Protein AF-A0A967VXZ5-F1 (afdb_monomer_lite)

pLDDT: mean 79.65, std 20.48, range [31.33, 98.38]

Radius of gyration: 21.25 Å; chains: 1; bounding box: 72×51×67 Å

Secondary structure (DSSP, 8-state):
---------------TT------SS-------SHHHHHHHHHGGGGGS-TT---HHHHHHSPPPSS-HHHHHHHHHHHHHH-GGGTTHHHHHHHHHHHHHGGGHHHHHHHHHHHGGGS-HHHHHHHHHHHHHHHTTS-SS-SSSSHHHHHHHHHHHHTTTHHHHTT-GGGHHHHHHHHHHTT-TT-----HHHHHHHH--TTPPPPHHHHHHHHHHHHHHHHHHHHHHSS---HHHHHHHHHHHHHHHHHT--GGG---SHHHHHHS-BGGGTTB-HHHHHHHHS-HHHHHH-HHHHHTT-

Sequence (301 aa):
MRDSLADRRHPITADDDEWKIVNQDSPARVRYAAPKLNKALATRQKFFPKDVATAKMKRLWPKFVHSEEEYMAMIKEVAQLNPRAKTWYKNHQETVKDTFGIDADIFNMILGATSPQVGPVTNAQWAVETYLYMLGKRDKPGFMYPNVMKRQIDRWTRGEYKSVFGKSDQFKAQEFTRALLGDKNATVMDRWMNRIFYGQPGAQLSVFEHAAGRHMLIRLAKRMTKETGQKWHPNEVQANLWVYIRSKIEGLDIAKSEYDYQTAFNTPIKAFGNMKPLEYLKSQVDENIIKQGPVAQFIGL

Foldseek 3Di:
DDDDPDDPDPQPDPDPPPPPDPDDDDPPDPPQCLVVVLVLLVVPPPPDDPDDPDPVVVVVAAAFPDDLVVLLVLLVVLCVLPVCLLCQLVVLLVVLCVQQASCSLVLLLQLLVQPQDDALLLSLVQSLQQVCVLVSNDPFGRHPDRVVVVVVVVCLLVVVVSCSLPDPVSLQSNLSSSSNSPNLLRAHCHQLVCCRTPVDRPDDDDPSNVVSSSVSLQVSQVVCCVVVVDHGGSHSSRSSSSLSSCCVVVVHDSNPSPRGNVVSQVFQDVVLVRDRSSRSSCVRDPSVVSSVNVSCVSSVD

Structure (mmCIF, N/CA/C/O backbone):
data_AF-A0A967VXZ5-F1
#
_entry.id   AF-A0A967VXZ5-F1
#
loop_
_atom_site.group_PDB
_atom_site.id
_atom_site.type_symbol
_atom_site.label_atom_id
_atom_site.label_alt_id
_atom_site.label_comp_id
_atom_site.label_asym_id
_atom_site.label_entity_id
_atom_site.label_seq_id
_atom_site.pdbx_PDB_ins_code
_atom_site.Cartn_x
_atom_site.Cartn_y
_atom_site.Cartn_z
_atom_site.occupancy
_atom_site.B_iso_or_equiv
_atom_site.auth_seq_id
_atom_site.auth_comp_id
_atom_site.auth_asym_id
_atom_site.auth_atom_id
_atom_site.pdbx_PDB_model_num
ATOM 1 N N . MET A 1 1 ? 51.872 -6.522 -9.816 1.00 38.78 1 MET A N 1
ATOM 2 C CA . MET A 1 1 ? 50.852 -7.587 -9.731 1.00 38.78 1 MET A CA 1
ATOM 3 C C . MET A 1 1 ? 49.680 -7.062 -8.921 1.00 38.78 1 MET A C 1
ATOM 5 O O . MET A 1 1 ? 49.781 -6.947 -7.708 1.00 38.78 1 MET A O 1
ATOM 9 N N . ARG A 1 2 ? 48.637 -6.605 -9.613 1.00 33.16 2 ARG A N 1
ATOM 10 C CA . ARG A 1 2 ? 47.350 -6.182 -9.054 1.00 33.16 2 ARG A CA 1
ATOM 11 C C . ARG A 1 2 ? 46.307 -6.923 -9.875 1.00 33.16 2 ARG A C 1
ATOM 13 O O . ARG A 1 2 ? 46.195 -6.649 -11.066 1.00 33.16 2 ARG A O 1
ATOM 20 N N . ASP A 1 3 ? 45.622 -7.872 -9.254 1.00 32.19 3 ASP A N 1
ATOM 21 C CA . ASP A 1 3 ? 44.558 -8.632 -9.897 1.00 32.19 3 ASP A CA 1
ATOM 22 C C . ASP A 1 3 ? 43.320 -7.751 -10.049 1.00 32.19 3 ASP A C 1
ATOM 24 O O . ASP A 1 3 ? 42.746 -7.257 -9.075 1.00 32.19 3 ASP A O 1
ATOM 28 N N . SER A 1 4 ? 42.934 -7.526 -11.303 1.00 34.66 4 SER A N 1
ATOM 29 C CA . SER A 1 4 ? 41.684 -6.878 -11.667 1.00 34.66 4 SER A CA 1
ATOM 30 C C . SER A 1 4 ? 40.531 -7.847 -11.421 1.00 34.66 4 SER A C 1
ATOM 32 O O . SER A 1 4 ? 40.428 -8.880 -12.085 1.00 34.66 4 SER A O 1
ATOM 34 N N . LEU A 1 5 ? 39.634 -7.494 -10.502 1.00 36.03 5 LEU A N 1
ATOM 35 C CA . LEU A 1 5 ? 38.308 -8.097 -10.419 1.00 36.03 5 LEU A CA 1
ATOM 36 C C . LEU A 1 5 ? 37.544 -7.738 -11.695 1.00 36.03 5 LEU A C 1
ATOM 38 O O . LEU A 1 5 ? 36.993 -6.647 -11.826 1.00 36.03 5 LEU A O 1
ATOM 42 N N . ALA A 1 6 ? 37.585 -8.668 -12.645 1.00 34.84 6 ALA A N 1
ATOM 43 C CA . ALA A 1 6 ? 36.825 -8.620 -13.873 1.00 34.84 6 ALA A CA 1
ATOM 44 C C . ALA A 1 6 ? 35.328 -8.542 -13.553 1.00 34.84 6 ALA A C 1
ATOM 46 O O . ALA A 1 6 ? 34.743 -9.369 -12.850 1.00 34.84 6 ALA A O 1
ATOM 47 N N . ASP A 1 7 ? 34.754 -7.486 -14.095 1.00 40.34 7 ASP A N 1
ATOM 48 C CA . ASP A 1 7 ? 33.371 -7.074 -14.073 1.00 40.34 7 ASP A CA 1
ATOM 49 C C . ASP A 1 7 ? 32.503 -8.106 -14.812 1.00 40.34 7 ASP A C 1
ATOM 51 O O . ASP A 1 7 ? 32.405 -8.095 -16.038 1.00 40.34 7 ASP A O 1
ATOM 55 N N . ARG A 1 8 ? 31.883 -9.042 -14.082 1.00 36.94 8 ARG A N 1
ATOM 56 C CA . ARG A 1 8 ? 30.857 -9.938 -14.643 1.00 36.94 8 ARG A CA 1
ATOM 57 C C . ARG A 1 8 ? 29.533 -9.184 -14.781 1.00 36.94 8 ARG A C 1
ATOM 59 O O . ARG A 1 8 ? 28.568 -9.463 -14.074 1.00 36.94 8 ARG A O 1
ATOM 66 N N . ARG A 1 9 ? 29.488 -8.216 -15.694 1.00 38.62 9 ARG A N 1
ATOM 67 C CA . ARG A 1 9 ? 28.232 -7.774 -16.306 1.00 38.62 9 ARG A CA 1
ATOM 68 C C . ARG A 1 9 ? 27.899 -8.794 -17.389 1.00 38.62 9 ARG A C 1
ATOM 70 O O . ARG A 1 9 ? 28.635 -8.895 -18.361 1.00 38.62 9 ARG A O 1
ATOM 77 N N . HIS A 1 10 ? 26.807 -9.533 -17.233 1.00 33.25 10 HIS A N 1
ATOM 78 C CA . HIS A 1 10 ? 26.087 -10.030 -18.401 1.00 33.25 10 HIS A CA 1
ATOM 79 C C . HIS A 1 10 ? 25.206 -8.870 -18.872 1.00 33.25 10 HIS A C 1
ATOM 81 O O . HIS A 1 10 ? 24.212 -8.577 -18.204 1.00 33.25 10 HIS A O 1
ATOM 87 N N . PRO A 1 11 ? 25.575 -8.133 -19.934 1.00 33.25 11 PRO A N 1
ATOM 88 C CA . PRO A 1 11 ? 24.594 -7.305 -20.607 1.00 33.25 11 PRO A CA 1
ATOM 89 C C . PRO A 1 11 ? 23.514 -8.244 -21.153 1.00 33.25 11 PRO A C 1
ATOM 91 O O . PRO A 1 11 ? 23.813 -9.172 -21.897 1.00 33.25 11 PRO A O 1
ATOM 94 N N . ILE A 1 12 ? 22.265 -8.024 -20.749 1.00 37.66 12 ILE A N 1
ATOM 95 C CA . ILE A 1 12 ? 21.114 -8.531 -21.495 1.00 37.66 12 ILE A CA 1
ATOM 96 C C . ILE A 1 12 ? 21.041 -7.615 -22.716 1.00 37.66 12 ILE A C 1
ATOM 98 O O . ILE A 1 12 ? 20.493 -6.516 -22.638 1.00 37.66 12 ILE A O 1
ATOM 102 N N . THR A 1 13 ? 21.725 -7.986 -23.796 1.00 33.28 13 THR A N 1
ATOM 103 C CA . THR A 1 13 ? 21.599 -7.283 -25.071 1.00 33.28 13 THR A CA 1
ATOM 104 C C . THR A 1 13 ? 20.236 -7.617 -25.657 1.00 33.28 13 THR A C 1
ATOM 106 O O . THR A 1 13 ? 19.824 -8.774 -25.698 1.00 33.28 13 THR A O 1
ATOM 109 N N . ALA A 1 14 ? 19.505 -6.577 -26.043 1.00 35.59 14 ALA A N 1
ATOM 110 C CA . ALA A 1 14 ? 18.278 -6.703 -26.803 1.00 35.59 14 ALA A CA 1
ATOM 111 C C . ALA A 1 14 ? 18.650 -7.024 -28.255 1.00 35.59 14 ALA A C 1
ATOM 113 O O . ALA A 1 14 ? 18.766 -6.112 -29.063 1.00 35.59 14 ALA A O 1
ATOM 114 N N . ASP A 1 15 ? 18.883 -8.301 -28.546 1.00 31.33 15 ASP A N 1
ATOM 115 C CA . ASP A 1 15 ? 18.776 -8.829 -29.903 1.00 31.33 15 ASP A CA 1
ATOM 116 C C . ASP A 1 15 ? 17.535 -9.728 -29.942 1.00 31.33 15 ASP A C 1
ATOM 118 O O . ASP A 1 15 ? 17.411 -10.692 -29.184 1.00 31.33 15 ASP A O 1
ATOM 122 N N . ASP A 1 16 ? 16.580 -9.351 -30.791 1.00 38.84 16 ASP A N 1
ATOM 123 C CA . ASP A 1 16 ? 15.204 -9.862 -30.848 1.00 38.84 16 ASP A CA 1
ATOM 124 C C . ASP A 1 16 ? 15.064 -11.301 -31.411 1.00 38.84 16 ASP A C 1
ATOM 126 O O . ASP A 1 16 ? 13.960 -11.709 -31.757 1.00 38.84 16 ASP A O 1
ATOM 130 N N . ASP A 1 17 ? 16.124 -12.121 -31.439 1.00 36.28 17 ASP A N 1
ATOM 131 C CA . ASP A 1 17 ? 16.108 -13.439 -32.112 1.00 36.28 17 ASP A CA 1
ATOM 132 C C . ASP A 1 17 ? 16.554 -14.659 -31.266 1.00 36.28 17 ASP A C 1
ATOM 134 O O . ASP A 1 17 ? 16.569 -15.787 -31.769 1.00 36.28 17 ASP A O 1
ATOM 138 N N . GLU A 1 18 ? 16.832 -14.512 -29.961 1.00 31.78 18 GLU A N 1
ATOM 139 C CA . GLU A 1 18 ? 17.250 -15.637 -29.088 1.00 31.78 18 GLU A CA 1
ATOM 140 C C . GLU A 1 18 ? 16.223 -16.099 -28.032 1.00 31.78 18 GLU A C 1
ATOM 142 O O . GLU A 1 18 ? 16.562 -16.800 -27.081 1.00 31.78 18 GLU A O 1
ATOM 147 N N . TRP A 1 19 ? 14.923 -15.861 -28.239 1.00 37.00 19 TRP A N 1
ATOM 148 C CA . TRP A 1 19 ? 13.864 -16.584 -27.501 1.00 37.00 19 TRP A CA 1
ATOM 149 C C . TRP A 1 19 ? 13.515 -17.945 -28.130 1.00 37.00 19 TRP A C 1
ATOM 151 O O . TRP A 1 19 ? 12.363 -18.389 -28.108 1.00 37.00 19 TRP A O 1
ATOM 161 N N . LYS A 1 20 ? 14.512 -18.665 -28.663 1.00 33.72 20 LYS A N 1
ATOM 162 C CA . LYS A 1 20 ? 14.348 -20.084 -29.004 1.00 33.72 20 LYS A CA 1
ATOM 163 C C . LYS A 1 20 ? 14.258 -20.901 -27.719 1.00 33.72 20 LYS A C 1
ATOM 165 O O . LYS A 1 20 ? 15.256 -21.373 -27.193 1.00 33.72 20 LYS A O 1
ATOM 170 N N . ILE A 1 21 ? 13.024 -21.020 -27.233 1.00 40.22 21 ILE A N 1
ATOM 171 C CA . ILE A 1 21 ? 12.431 -22.158 -26.521 1.00 40.22 21 ILE A CA 1
ATOM 172 C C . ILE A 1 21 ? 13.487 -23.131 -25.970 1.00 40.22 21 ILE A C 1
ATOM 174 O O . ILE A 1 21 ? 13.737 -24.193 -26.536 1.00 40.22 21 ILE A O 1
ATOM 178 N N . VAL A 1 22 ? 14.056 -22.806 -24.808 1.00 34.47 22 VAL A N 1
ATOM 179 C CA . VAL A 1 22 ? 14.579 -23.835 -23.902 1.00 34.47 22 VAL A CA 1
ATOM 180 C C . VAL A 1 22 ? 13.373 -24.360 -23.135 1.00 34.47 22 VAL A C 1
ATOM 182 O O . VAL A 1 22 ? 13.074 -23.940 -22.022 1.00 34.47 22 VAL A O 1
ATOM 185 N N . ASN A 1 23 ? 12.590 -25.200 -23.809 1.00 40.38 23 ASN A N 1
ATOM 186 C CA . ASN A 1 23 ? 11.464 -25.894 -23.205 1.00 40.38 23 ASN A CA 1
ATOM 187 C C . ASN A 1 23 ? 11.223 -27.218 -23.934 1.00 40.38 23 ASN A C 1
ATOM 189 O O . ASN A 1 23 ? 10.269 -27.366 -24.693 1.00 40.38 23 ASN A O 1
ATOM 193 N N . GLN A 1 24 ? 12.105 -28.185 -23.699 1.00 35.38 24 GLN A N 1
ATOM 194 C CA . GLN A 1 24 ? 11.753 -29.599 -23.750 1.00 35.38 24 GLN A CA 1
ATOM 195 C C . GLN A 1 24 ? 12.381 -30.250 -22.514 1.00 35.38 24 GLN A C 1
ATOM 197 O O . GLN A 1 24 ? 13.554 -30.041 -22.227 1.00 35.38 24 GLN A O 1
ATOM 202 N N . ASP A 1 25 ? 11.547 -30.963 -21.760 1.00 35.66 25 ASP A N 1
ATOM 203 C CA . ASP A 1 25 ? 11.882 -31.787 -20.594 1.00 35.66 25 ASP A CA 1
ATOM 204 C C . ASP A 1 25 ? 11.989 -31.101 -19.224 1.00 35.66 25 ASP A C 1
ATOM 206 O O . ASP A 1 25 ? 13.000 -31.177 -18.530 1.00 35.66 25 ASP A O 1
ATOM 210 N N . SER A 1 26 ? 10.865 -30.548 -18.747 1.00 31.58 26 SER A N 1
ATOM 211 C CA . SER A 1 26 ? 10.308 -30.943 -17.435 1.00 31.58 26 SER A CA 1
ATOM 212 C C . SER A 1 26 ? 8.982 -30.233 -17.127 1.00 31.58 26 SER A C 1
ATOM 214 O O . SER A 1 26 ? 8.989 -29.062 -16.749 1.00 31.58 26 SER A O 1
ATOM 216 N N . PRO A 1 27 ? 7.826 -30.927 -17.131 1.00 34.91 27 PRO A N 1
ATOM 217 C CA . PRO A 1 27 ? 6.601 -30.423 -16.516 1.00 34.91 27 PRO A CA 1
ATOM 218 C C . PRO A 1 27 ? 6.679 -30.593 -14.987 1.00 34.91 27 PRO A C 1
ATOM 220 O O . PRO A 1 27 ? 5.843 -31.236 -14.349 1.00 34.91 27 PRO A O 1
ATOM 223 N N . ALA A 1 28 ? 7.712 -30.028 -14.362 1.00 35.62 28 ALA A N 1
ATOM 224 C CA . ALA A 1 28 ? 7.832 -29.979 -12.914 1.00 35.62 28 ALA A CA 1
ATOM 225 C C . ALA A 1 28 ? 7.081 -28.744 -12.408 1.00 35.62 28 ALA A C 1
ATOM 227 O O . ALA A 1 28 ? 7.637 -27.660 -12.290 1.00 35.62 28 ALA A O 1
ATOM 228 N N . ARG A 1 29 ? 5.780 -28.936 -12.150 1.00 36.69 29 ARG A N 1
ATOM 229 C CA . ARG A 1 29 ? 4.873 -28.094 -11.345 1.00 36.69 29 ARG A CA 1
ATOM 230 C C . ARG A 1 29 ? 5.526 -26.812 -10.798 1.00 36.69 29 ARG A C 1
ATOM 232 O O . ARG A 1 29 ? 6.138 -26.852 -9.728 1.00 36.69 29 ARG A O 1
ATOM 239 N N . VAL A 1 30 ? 5.276 -25.678 -11.455 1.00 35.72 30 VAL A N 1
ATOM 240 C CA . VAL A 1 30 ? 5.440 -24.337 -10.872 1.00 35.72 30 VAL A CA 1
ATOM 241 C C . VAL A 1 30 ? 4.466 -24.232 -9.694 1.00 35.72 30 VAL A C 1
ATOM 243 O O . VAL A 1 30 ? 3.323 -23.795 -9.810 1.00 35.72 30 VAL A O 1
ATOM 246 N N . ARG A 1 31 ? 4.869 -24.752 -8.532 1.00 37.19 31 ARG A N 1
ATOM 247 C CA . ARG A 1 31 ? 4.183 -24.478 -7.273 1.00 37.19 31 ARG A CA 1
ATOM 248 C C . ARG A 1 31 ? 4.540 -23.039 -6.939 1.00 37.19 31 ARG A C 1
ATOM 250 O O . ARG A 1 31 ? 5.681 -22.804 -6.563 1.00 37.19 31 ARG A O 1
ATOM 257 N N . TYR A 1 32 ? 3.569 -22.133 -7.093 1.00 38.38 32 TYR A N 1
ATOM 258 C CA . TYR A 1 32 ? 3.620 -20.730 -6.666 1.00 38.38 32 TYR A CA 1
ATOM 259 C C . TYR A 1 32 ? 4.613 -20.524 -5.515 1.00 38.38 32 TYR A C 1
ATOM 261 O O . TYR A 1 32 ? 4.499 -21.196 -4.490 1.00 38.38 32 TYR A O 1
ATOM 269 N N . ALA A 1 33 ? 5.552 -19.591 -5.657 1.00 45.53 33 ALA A N 1
ATOM 270 C CA . ALA A 1 33 ? 6.510 -19.219 -4.614 1.00 45.53 33 ALA A CA 1
ATOM 271 C C . ALA A 1 33 ? 5.845 -18.610 -3.362 1.00 45.53 33 ALA A C 1
ATOM 273 O O . ALA A 1 33 ? 6.424 -18.611 -2.268 1.00 45.53 33 ALA A O 1
ATOM 274 N N . ALA A 1 34 ? 4.601 -18.139 -3.507 1.00 46.00 34 ALA A N 1
ATOM 275 C CA . ALA A 1 34 ? 3.824 -17.445 -2.484 1.00 46.00 34 ALA A CA 1
ATOM 276 C C . ALA A 1 34 ? 3.783 -18.152 -1.113 1.00 46.00 34 ALA A C 1
ATOM 278 O O . ALA A 1 34 ? 4.003 -17.488 -0.099 1.00 46.00 34 ALA A O 1
ATOM 279 N N . PRO A 1 35 ? 3.592 -19.485 -0.989 1.00 50.56 35 PRO A N 1
ATOM 280 C CA . PRO A 1 35 ? 3.595 -20.159 0.304 1.00 50.56 35 PRO A CA 1
ATOM 281 C C . PRO A 1 35 ? 4.971 -20.136 0.977 1.00 50.56 35 PRO A C 1
ATOM 283 O O . PRO A 1 35 ? 5.028 -20.091 2.203 1.00 50.56 35 PRO A O 1
ATOM 286 N N . LYS A 1 36 ? 6.084 -20.150 0.223 1.00 54.75 36 LYS A N 1
ATOM 287 C CA . LYS A 1 36 ? 7.439 -20.082 0.801 1.00 54.75 36 LYS A CA 1
ATOM 288 C C . LYS A 1 36 ? 7.743 -18.675 1.318 1.00 54.75 36 LYS A C 1
ATOM 290 O O . LYS A 1 36 ? 8.255 -18.549 2.433 1.00 54.75 36 LYS A O 1
ATOM 295 N N . LEU A 1 37 ? 7.376 -17.641 0.557 1.00 53.44 37 LEU A N 1
ATOM 296 C CA . LEU A 1 37 ? 7.553 -16.241 0.952 1.00 53.44 37 LEU A CA 1
ATOM 297 C C . LEU A 1 37 ? 6.641 -15.877 2.137 1.00 53.44 37 LEU A C 1
ATOM 299 O O . LEU A 1 37 ? 7.129 -15.409 3.168 1.00 53.44 37 LEU A O 1
ATOM 303 N N . ASN A 1 38 ? 5.350 -16.218 2.062 1.00 53.00 38 ASN A N 1
ATOM 304 C CA . ASN A 1 38 ? 4.398 -16.008 3.155 1.00 53.00 38 ASN A CA 1
ATOM 305 C C . ASN A 1 38 ? 4.780 -16.792 4.416 1.00 53.00 38 ASN A C 1
ATOM 307 O O . ASN A 1 38 ? 4.694 -16.248 5.514 1.00 53.00 38 ASN A O 1
ATOM 311 N N . LYS A 1 39 ? 5.280 -18.032 4.299 1.00 57.06 39 LYS A N 1
ATOM 312 C CA . LYS A 1 39 ? 5.759 -18.808 5.458 1.00 57.06 39 LYS A CA 1
ATOM 313 C C . LYS A 1 39 ? 6.996 -18.177 6.102 1.00 57.06 39 LYS A C 1
ATOM 315 O O . LYS A 1 39 ? 7.063 -18.129 7.328 1.00 57.06 39 LYS A O 1
ATOM 320 N N . ALA A 1 40 ? 7.940 -17.664 5.307 1.00 53.91 40 ALA A N 1
ATOM 321 C CA . ALA A 1 40 ? 9.126 -16.974 5.817 1.00 53.91 40 ALA A CA 1
ATOM 322 C C . ALA A 1 40 ? 8.771 -15.667 6.554 1.00 53.91 40 ALA A C 1
ATOM 324 O O . ALA A 1 40 ? 9.351 -15.373 7.603 1.00 53.91 40 ALA A O 1
ATOM 325 N N . LEU A 1 41 ? 7.784 -14.919 6.051 1.00 50.34 41 LEU A N 1
ATOM 326 C CA . LEU A 1 41 ? 7.278 -13.700 6.690 1.00 50.34 41 LEU A CA 1
ATOM 327 C C . LEU A 1 41 ? 6.430 -14.007 7.941 1.00 50.34 41 LEU A C 1
ATOM 329 O O . LEU A 1 41 ? 6.557 -13.319 8.956 1.00 50.34 41 LEU A O 1
ATOM 333 N N . ALA A 1 42 ? 5.628 -15.077 7.921 1.00 53.59 42 ALA A N 1
ATOM 334 C CA . ALA A 1 42 ? 4.745 -15.473 9.021 1.00 53.59 42 ALA A CA 1
ATOM 335 C C . ALA A 1 42 ? 5.490 -15.984 10.269 1.00 53.59 42 ALA A C 1
ATOM 337 O O . ALA A 1 42 ? 5.022 -15.782 11.391 1.00 53.59 42 ALA A O 1
ATOM 338 N N . THR A 1 43 ? 6.676 -16.595 10.127 1.00 51.62 43 THR A N 1
ATOM 339 C CA . THR A 1 43 ? 7.452 -17.131 11.268 1.00 51.62 43 THR A CA 1
ATOM 340 C C . THR A 1 43 ? 7.840 -16.094 12.334 1.00 51.62 43 THR A C 1
ATOM 342 O O . THR A 1 43 ? 8.196 -16.474 13.450 1.00 51.62 43 THR A O 1
ATOM 345 N N . ARG A 1 44 ? 7.728 -14.791 12.043 1.00 50.31 44 ARG A N 1
ATOM 346 C CA . ARG A 1 44 ? 8.093 -13.692 12.956 1.00 50.31 44 ARG A CA 1
ATOM 347 C C . ARG A 1 44 ? 6.954 -13.160 13.826 1.00 50.31 44 ARG A C 1
ATOM 349 O O . ARG A 1 44 ? 7.209 -12.355 14.718 1.00 50.31 44 ARG A O 1
ATOM 356 N N . GLN A 1 45 ? 5.728 -13.663 13.664 1.00 47.19 45 GLN A N 1
ATOM 357 C CA . GLN A 1 45 ? 4.584 -13.287 14.510 1.00 47.19 45 GLN A CA 1
ATOM 358 C C . GLN A 1 45 ? 4.790 -13.627 16.007 1.00 47.19 45 GLN A C 1
ATOM 360 O O . GLN A 1 45 ? 4.021 -13.184 16.853 1.00 47.19 45 GLN A O 1
ATOM 365 N N . LYS A 1 46 ? 5.840 -14.395 16.343 1.00 46.62 46 LYS A N 1
ATOM 366 C CA . LYS A 1 46 ? 6.196 -14.812 17.708 1.00 46.62 46 LYS A CA 1
ATOM 367 C C . LYS A 1 46 ? 6.856 -13.727 18.576 1.00 46.62 46 LYS A C 1
ATOM 369 O O . LYS A 1 46 ? 7.030 -13.972 19.762 1.00 46.62 46 LYS A O 1
ATOM 374 N N . PHE A 1 47 ? 7.218 -12.560 18.033 1.00 44.72 47 PHE A N 1
ATOM 375 C CA . PHE A 1 47 ? 7.930 -11.527 18.807 1.00 44.72 47 PHE A CA 1
ATOM 376 C C . PHE A 1 47 ? 7.055 -10.665 19.724 1.00 44.72 47 PHE A C 1
ATOM 378 O O . PHE A 1 47 ? 7.594 -9.878 20.497 1.00 44.72 47 PHE A O 1
ATOM 385 N N . PHE A 1 48 ? 5.731 -10.830 19.697 1.00 45.97 48 PHE A N 1
ATOM 386 C CA . PHE A 1 48 ? 4.862 -10.224 20.700 1.00 45.97 48 PHE A CA 1
ATOM 387 C C . PHE A 1 48 ? 4.295 -11.314 21.610 1.00 45.97 48 PHE A C 1
ATOM 389 O O . PHE A 1 48 ? 3.626 -12.221 21.104 1.00 45.97 48 PHE A O 1
ATOM 396 N N . PRO A 1 49 ? 4.562 -11.264 22.931 1.00 43.81 49 PRO A N 1
ATOM 397 C CA . PRO A 1 49 ? 3.966 -12.194 23.877 1.00 43.81 49 PRO A CA 1
ATOM 398 C C . PRO A 1 49 ? 2.453 -12.119 23.706 1.00 43.81 49 PRO A C 1
ATOM 400 O O . PRO A 1 49 ? 1.872 -11.042 23.849 1.00 43.81 49 PRO A O 1
ATOM 403 N N . LYS A 1 50 ? 1.827 -13.246 23.353 1.00 46.12 50 LYS A N 1
ATOM 404 C CA . LYS A 1 50 ? 0.412 -13.283 22.969 1.00 46.12 50 LYS A CA 1
ATOM 405 C C . LYS A 1 50 ? -0.524 -12.741 24.054 1.00 46.12 50 LYS A C 1
ATOM 407 O O . LYS A 1 50 ? -1.588 -12.260 23.695 1.00 46.12 50 LYS A O 1
ATOM 412 N N . ASP A 1 51 ? -0.092 -12.697 25.318 1.00 45.50 51 ASP A N 1
ATOM 413 C CA . ASP A 1 51 ? -0.969 -12.386 26.452 1.00 45.50 51 ASP A CA 1
ATOM 414 C C . ASP A 1 51 ? -0.314 -11.566 27.581 1.00 45.50 51 ASP A C 1
ATOM 416 O O . ASP A 1 51 ? -0.796 -11.565 28.710 1.00 45.50 51 ASP A O 1
ATOM 420 N N . VAL A 1 52 ? 0.781 -10.838 27.329 1.00 44.53 52 VAL A N 1
ATOM 421 C CA . VAL A 1 52 ? 1.535 -10.193 28.423 1.00 44.53 52 VAL A CA 1
ATOM 422 C C . VAL A 1 52 ? 1.639 -8.687 28.227 1.00 44.53 52 VAL A C 1
ATOM 424 O O . VAL A 1 52 ? 2.721 -8.143 28.074 1.00 44.53 52 VAL A O 1
ATOM 427 N N . ALA A 1 53 ? 0.516 -7.975 28.281 1.00 51.25 53 ALA A N 1
ATOM 428 C CA . ALA A 1 53 ? 0.546 -6.629 28.846 1.00 51.25 53 ALA A CA 1
ATOM 429 C C . ALA A 1 53 ? 0.278 -6.792 30.345 1.00 51.25 53 ALA A C 1
ATOM 431 O O . ALA A 1 53 ? -0.872 -6.744 30.786 1.00 51.25 53 ALA A O 1
ATOM 432 N N . THR A 1 54 ? 1.329 -7.049 31.133 1.00 58.19 54 THR A N 1
ATOM 433 C CA . THR A 1 54 ? 1.216 -7.012 32.600 1.00 58.19 54 THR A CA 1
ATOM 434 C C . THR A 1 54 ? 0.580 -5.686 33.026 1.00 58.19 54 THR A C 1
ATOM 436 O O . THR A 1 54 ? 0.725 -4.673 32.337 1.00 58.19 54 THR A O 1
ATOM 439 N N . ALA A 1 55 ? -0.098 -5.643 34.177 1.00 57.84 55 ALA A N 1
ATOM 440 C CA . ALA A 1 55 ? -0.636 -4.388 34.721 1.00 57.84 55 ALA A CA 1
ATOM 441 C C . ALA A 1 55 ? 0.434 -3.270 34.778 1.00 57.84 55 ALA A C 1
ATOM 443 O O . ALA A 1 55 ? 0.139 -2.103 34.527 1.00 57.84 55 ALA A O 1
ATOM 444 N N . LYS A 1 56 ? 1.704 -3.650 34.988 1.00 56.72 56 LYS A N 1
ATOM 445 C CA . LYS A 1 56 ? 2.876 -2.766 34.918 1.00 56.72 56 LYS A CA 1
ATOM 446 C C . LYS A 1 56 ? 3.119 -2.188 33.515 1.00 56.72 56 LYS A C 1
ATOM 448 O O . LYS A 1 56 ? 3.375 -0.995 33.402 1.00 56.72 56 LYS A O 1
ATOM 453 N N . MET A 1 57 ? 2.987 -2.983 32.449 1.00 59.69 57 MET A N 1
ATOM 454 C CA . MET A 1 57 ? 3.082 -2.484 31.068 1.00 59.69 57 MET A CA 1
ATOM 455 C C . MET A 1 57 ? 1.884 -1.623 30.658 1.00 59.69 57 MET A C 1
ATOM 457 O O . MET A 1 57 ? 2.069 -0.656 29.927 1.00 59.69 57 MET A O 1
ATOM 461 N N . LYS A 1 58 ? 0.676 -1.897 31.172 1.00 62.28 58 LYS A N 1
ATOM 462 C CA . LYS A 1 58 ? -0.494 -1.032 30.928 1.00 62.28 58 LYS A CA 1
ATOM 463 C C . LYS A 1 58 ? -0.313 0.379 31.493 1.00 62.28 58 LYS A C 1
ATOM 465 O O . LYS A 1 58 ? -0.798 1.328 30.896 1.00 62.28 58 LYS A O 1
ATOM 470 N N . ARG A 1 59 ? 0.409 0.540 32.609 1.00 65.06 59 ARG A N 1
ATOM 471 C CA . ARG A 1 59 ? 0.722 1.868 33.170 1.00 65.06 59 ARG A CA 1
ATOM 472 C C . ARG A 1 59 ? 1.715 2.657 32.310 1.00 65.06 59 ARG A C 1
ATOM 474 O O . ARG A 1 59 ? 1.725 3.880 32.371 1.00 65.06 59 ARG A O 1
ATOM 481 N N . LEU A 1 60 ? 2.539 1.954 31.535 1.00 69.50 60 LEU A N 1
ATOM 482 C CA . LEU A 1 60 ? 3.500 2.561 30.619 1.00 69.50 60 LEU A CA 1
ATOM 483 C C . LEU A 1 60 ? 2.897 2.850 29.245 1.00 69.50 60 LEU A C 1
ATOM 485 O O . LEU A 1 60 ? 3.529 3.583 28.493 1.00 69.50 60 LEU A O 1
ATOM 489 N N . TRP A 1 61 ? 1.716 2.292 28.922 1.00 75.62 61 TRP A N 1
ATOM 490 C CA . TRP A 1 61 ? 1.071 2.456 27.618 1.00 75.62 61 TRP A CA 1
ATOM 491 C C . TRP A 1 61 ? 0.962 3.931 27.231 1.00 75.62 61 TRP A C 1
ATOM 493 O O . TRP A 1 61 ? 0.505 4.734 28.051 1.00 75.62 61 TRP A O 1
ATOM 503 N N . PRO A 1 62 ? 1.390 4.296 26.007 1.00 81.06 62 PRO A N 1
ATOM 504 C CA . PRO A 1 62 ? 1.286 5.671 25.563 1.00 81.06 62 PRO A CA 1
ATOM 505 C C . PRO A 1 62 ? -0.183 6.083 25.596 1.00 81.06 62 PRO A C 1
ATOM 507 O O . PRO A 1 62 ? -1.078 5.292 25.280 1.00 81.06 62 PRO A O 1
ATOM 510 N N . LYS A 1 63 ? -0.431 7.325 26.003 1.00 87.50 63 LYS A N 1
ATOM 511 C CA . LYS A 1 63 ? -1.780 7.881 25.984 1.00 87.50 63 LYS A CA 1
ATOM 512 C C . LYS A 1 63 ? -2.192 8.082 24.532 1.00 87.50 63 LYS A C 1
ATOM 514 O O . LYS A 1 63 ? -1.505 8.783 23.792 1.00 87.50 63 LYS A O 1
ATOM 519 N N . PHE A 1 64 ? -3.300 7.462 24.145 1.00 91.88 64 PHE A N 1
ATOM 520 C CA . PHE A 1 64 ? -3.932 7.749 22.867 1.00 91.88 64 PHE A CA 1
ATOM 521 C C . PHE A 1 64 ? -4.642 9.101 22.940 1.00 91.88 64 PHE A C 1
ATOM 523 O O . PHE A 1 64 ? -5.200 9.444 23.983 1.00 91.88 64 PHE A O 1
ATOM 530 N N . VAL A 1 65 ? -4.611 9.863 21.847 1.00 95.38 65 VAL A N 1
ATOM 531 C CA . VAL A 1 65 ? -5.280 11.175 21.780 1.00 95.38 65 VAL A CA 1
ATOM 532 C C . VAL A 1 65 ? -6.792 11.068 21.618 1.00 95.38 65 VAL A C 1
ATOM 534 O O . VAL A 1 65 ? -7.492 12.033 21.904 1.00 95.38 65 VAL A O 1
ATOM 537 N N . HIS A 1 66 ? -7.287 9.898 21.212 1.00 95.81 66 HIS A N 1
ATOM 538 C CA . HIS A 1 66 ? -8.710 9.593 21.158 1.00 95.81 66 HIS A CA 1
ATOM 539 C C . HIS A 1 66 ? -9.034 8.344 21.982 1.00 95.81 66 HIS A C 1
ATOM 541 O O . HIS A 1 66 ? -8.208 7.441 22.166 1.00 95.81 66 HIS A O 1
ATOM 547 N N . SER A 1 67 ? -10.264 8.298 22.472 1.00 96.69 67 SER A N 1
ATOM 548 C CA . SER A 1 67 ? -10.902 7.118 23.042 1.00 96.69 67 SER A CA 1
ATOM 549 C C . SER A 1 67 ? -11.167 6.051 21.976 1.00 96.69 67 SER A C 1
ATOM 551 O O . SER A 1 67 ? -11.141 6.298 20.768 1.00 96.69 67 SER A O 1
ATOM 553 N N . GLU A 1 68 ? -11.447 4.827 22.424 1.00 95.94 68 GLU A N 1
ATOM 554 C CA . GLU A 1 68 ? -11.826 3.748 21.512 1.00 95.94 68 GLU A CA 1
ATOM 555 C C . GLU A 1 68 ? -13.154 4.051 20.804 1.00 95.94 68 GLU A C 1
ATOM 557 O O . GLU A 1 68 ? -13.304 3.747 19.624 1.00 95.94 68 GLU A O 1
ATOM 562 N N . GLU A 1 69 ? -14.092 4.691 21.502 1.00 97.94 69 GLU A N 1
ATOM 563 C CA . GLU A 1 69 ? -15.381 5.146 20.977 1.00 97.94 69 GLU A CA 1
ATOM 564 C C . GLU A 1 69 ? -15.202 6.134 19.820 1.00 97.94 69 GLU A C 1
ATOM 566 O O . GLU A 1 69 ? -15.840 5.983 18.778 1.00 97.94 69 GLU A O 1
ATOM 571 N N . GLU A 1 70 ? -14.297 7.101 19.970 1.00 98.12 70 GLU A N 1
ATOM 572 C CA . GLU A 1 70 ? -13.966 8.058 18.914 1.00 98.12 70 GLU A CA 1
ATOM 573 C C . GLU A 1 70 ? -13.332 7.363 17.705 1.00 98.12 70 GLU A C 1
ATOM 575 O O . GLU A 1 70 ? -13.781 7.582 16.581 1.00 98.12 70 GLU A O 1
ATOM 580 N N . TYR A 1 71 ? -12.361 6.460 17.902 1.00 98.31 71 TYR A N 1
ATOM 581 C CA . TYR A 1 71 ? -11.801 5.685 16.786 1.00 98.31 71 TYR A CA 1
ATOM 582 C C . TYR A 1 71 ? -12.870 4.859 16.065 1.00 98.31 71 TYR A C 1
ATOM 584 O O . TYR A 1 71 ? -12.889 4.808 14.836 1.00 98.31 71 TYR A O 1
ATOM 592 N N . MET A 1 72 ? -13.780 4.225 16.807 1.00 98.38 72 MET A N 1
ATOM 593 C CA . MET A 1 72 ? -14.895 3.473 16.232 1.00 98.38 72 MET A CA 1
ATOM 594 C C . MET A 1 72 ? -15.823 4.367 15.405 1.00 98.38 72 MET A C 1
ATOM 596 O O . MET A 1 72 ? -16.243 3.954 14.324 1.00 98.38 72 MET A O 1
ATOM 600 N N . ALA A 1 73 ? -16.120 5.584 15.869 1.00 98.38 73 ALA A N 1
ATOM 601 C CA . ALA A 1 73 ? -16.908 6.553 15.110 1.00 98.38 73 ALA A CA 1
ATOM 602 C C . ALA A 1 73 ? -16.214 6.934 13.791 1.00 98.38 73 ALA A C 1
ATOM 604 O O . ALA A 1 73 ? -16.845 6.871 12.738 1.00 98.38 73 ALA A O 1
ATOM 605 N N . MET A 1 74 ? -14.904 7.206 13.826 1.00 98.06 74 MET A N 1
ATOM 606 C CA . MET A 1 74 ? -14.103 7.509 12.630 1.00 98.06 74 MET A CA 1
ATOM 607 C C . MET A 1 74 ? -14.122 6.358 11.616 1.00 98.06 74 MET A C 1
ATOM 609 O O . MET A 1 74 ? -14.314 6.576 10.421 1.00 98.06 74 MET A O 1
ATOM 613 N N . ILE A 1 75 ? -13.945 5.114 12.083 1.00 97.81 75 ILE A N 1
ATOM 614 C CA . ILE A 1 75 ? -13.966 3.928 11.212 1.00 97.81 75 ILE A CA 1
ATOM 615 C C . ILE A 1 75 ? -15.346 3.761 10.574 1.00 97.81 75 ILE A C 1
ATOM 617 O O . ILE A 1 75 ? -15.426 3.466 9.386 1.00 97.81 75 ILE A O 1
ATOM 621 N N . LYS A 1 76 ? -16.428 3.947 11.339 1.00 98.00 76 LYS A N 1
ATOM 622 C CA . LYS A 1 76 ? -17.801 3.839 10.827 1.00 98.00 76 LYS A CA 1
ATOM 623 C C . LYS A 1 76 ? -18.129 4.932 9.812 1.00 98.00 76 LYS A C 1
ATOM 625 O O . LYS A 1 76 ? -18.726 4.611 8.790 1.00 98.00 76 LYS A O 1
ATOM 630 N N . GLU A 1 77 ? -17.709 6.174 10.060 1.00 97.06 77 GLU A N 1
ATOM 631 C CA . GLU A 1 77 ? -17.868 7.291 9.116 1.00 97.06 77 GLU A CA 1
ATOM 632 C C . GLU A 1 77 ? -17.215 6.948 7.772 1.00 97.06 77 GLU A C 1
ATOM 634 O O . GLU A 1 77 ? -17.869 7.016 6.732 1.00 97.06 77 GLU A O 1
ATOM 639 N N . VAL A 1 78 ? -15.960 6.482 7.783 1.00 96.56 78 VAL A N 1
ATOM 640 C CA . VAL A 1 78 ? -15.281 6.066 6.547 1.00 96.56 78 VAL A CA 1
ATOM 641 C C . VAL A 1 78 ? -15.935 4.838 5.927 1.00 96.56 78 VAL A C 1
ATOM 643 O O . VAL A 1 78 ? -16.150 4.827 4.723 1.00 96.56 78 VAL A O 1
ATOM 646 N N . ALA A 1 79 ? -16.311 3.829 6.711 1.00 95.31 79 ALA A N 1
ATOM 647 C CA . ALA A 1 79 ? -16.964 2.634 6.182 1.00 95.31 79 ALA A CA 1
ATOM 648 C C . ALA A 1 79 ? -18.301 2.950 5.485 1.00 95.31 79 ALA A C 1
ATOM 650 O O . ALA A 1 79 ? -18.660 2.271 4.524 1.00 95.31 79 ALA A O 1
ATOM 651 N N . GLN A 1 80 ? -19.020 3.973 5.959 1.00 95.81 80 GLN A N 1
ATOM 652 C CA . GLN A 1 80 ? -20.272 4.446 5.373 1.00 95.81 80 GLN A CA 1
ATOM 653 C C . GLN A 1 80 ? -20.039 5.306 4.124 1.00 95.81 80 GLN A C 1
ATOM 655 O O . GLN A 1 80 ? -20.690 5.086 3.105 1.00 95.81 80 GLN A O 1
ATOM 660 N N . LEU A 1 81 ? -19.134 6.287 4.195 1.00 95.12 81 LEU A N 1
ATOM 661 C CA . LEU A 1 81 ? -18.899 7.250 3.111 1.00 95.12 81 LEU A CA 1
ATOM 662 C C . LEU A 1 81 ? -17.994 6.697 2.001 1.00 95.12 81 LEU A C 1
ATOM 664 O O . LEU A 1 81 ? -18.101 7.106 0.849 1.00 95.12 81 LEU A O 1
ATOM 668 N N . ASN A 1 82 ? -17.096 5.776 2.343 1.00 92.88 82 ASN A N 1
ATOM 669 C CA . ASN A 1 82 ? -16.115 5.170 1.452 1.00 92.88 82 ASN A CA 1
ATOM 670 C C . ASN A 1 82 ? -15.919 3.675 1.785 1.00 92.88 82 ASN A C 1
ATOM 672 O O . ASN A 1 82 ? -14.892 3.268 2.343 1.00 92.88 82 ASN A O 1
ATOM 676 N N . PRO A 1 83 ? -16.876 2.811 1.403 1.00 91.25 83 PRO A N 1
ATOM 677 C CA . PRO A 1 83 ? -16.804 1.378 1.690 1.00 91.25 83 PRO A CA 1
ATOM 678 C C . PRO A 1 83 ? -15.584 0.687 1.054 1.00 91.25 83 PRO A C 1
ATOM 680 O O . PRO A 1 83 ? -15.155 -0.369 1.530 1.00 91.25 83 PRO A O 1
ATOM 683 N N . ARG A 1 84 ? -14.977 1.288 0.017 1.00 89.69 84 ARG A N 1
ATOM 684 C CA . ARG A 1 84 ? -13.763 0.777 -0.642 1.00 89.69 84 ARG A CA 1
ATOM 685 C C . ARG A 1 84 ? -12.530 0.836 0.263 1.00 89.69 84 ARG A C 1
ATOM 687 O O . ARG A 1 84 ? -11.620 0.027 0.091 1.00 89.69 84 ARG A O 1
ATOM 694 N N . ALA A 1 85 ? -12.506 1.710 1.272 1.00 90.75 85 ALA A N 1
ATOM 695 C CA . ALA A 1 85 ? -11.395 1.795 2.223 1.00 90.75 85 ALA A CA 1
ATOM 696 C C . ALA A 1 85 ? -11.169 0.476 2.984 1.00 90.75 85 ALA A C 1
ATOM 698 O O . ALA A 1 85 ? -10.029 0.091 3.244 1.00 90.75 85 ALA A O 1
ATOM 699 N N . LYS A 1 86 ? -12.241 -0.271 3.295 1.00 92.25 86 LYS A N 1
ATOM 700 C CA . LYS A 1 86 ? -12.131 -1.604 3.914 1.00 92.25 86 LYS A CA 1
ATOM 701 C C . LYS A 1 86 ? -11.430 -2.601 2.989 1.00 92.25 86 LYS A C 1
ATOM 703 O O . LYS A 1 86 ? -10.642 -3.417 3.453 1.00 92.25 86 LYS A O 1
ATOM 708 N N . THR A 1 87 ? -11.696 -2.541 1.687 1.00 91.25 87 THR A N 1
ATOM 709 C CA . THR A 1 87 ? -11.164 -3.491 0.699 1.00 91.25 87 THR A CA 1
ATOM 710 C C . THR A 1 87 ? -9.849 -3.040 0.069 1.00 91.25 87 THR A C 1
ATOM 712 O O . THR A 1 87 ? -9.362 -3.710 -0.833 1.00 91.25 87 THR A O 1
ATOM 715 N N . TRP A 1 88 ? -9.239 -1.961 0.564 1.00 89.50 88 TRP A N 1
ATOM 716 C CA . TRP A 1 88 ? -8.029 -1.336 0.021 1.00 89.50 88 TRP A CA 1
ATOM 717 C C . TRP A 1 88 ? -6.922 -2.332 -0.360 1.00 89.50 88 TRP A C 1
ATOM 719 O O . TRP A 1 88 ? -6.521 -2.427 -1.519 1.00 89.50 88 TRP A O 1
ATOM 729 N N . TYR A 1 89 ? -6.472 -3.141 0.605 1.00 90.94 89 TYR A N 1
ATOM 730 C CA . TYR A 1 89 ? -5.426 -4.144 0.377 1.00 90.94 89 TYR A CA 1
ATOM 731 C C . TYR A 1 89 ? -5.870 -5.269 -0.562 1.00 90.94 89 TYR A C 1
ATOM 733 O O . TYR A 1 89 ? -5.057 -5.771 -1.334 1.00 90.94 89 TYR A O 1
ATOM 741 N N . LYS A 1 90 ? -7.148 -5.659 -0.507 1.00 91.19 90 LYS A N 1
ATOM 742 C CA . LYS A 1 90 ? -7.702 -6.718 -1.357 1.00 91.19 90 LYS A CA 1
ATOM 743 C C . LYS A 1 90 ? -7.751 -6.267 -2.820 1.00 91.19 90 LYS A C 1
ATOM 745 O O . LYS A 1 90 ? -7.222 -6.964 -3.677 1.00 91.19 90 LYS A O 1
ATOM 750 N N . ASN A 1 91 ? -8.317 -5.092 -3.088 1.00 89.00 91 ASN A N 1
ATOM 751 C CA . ASN A 1 91 ? -8.413 -4.524 -4.435 1.00 89.00 91 ASN A CA 1
ATOM 752 C C . ASN A 1 91 ? -7.017 -4.330 -5.045 1.00 89.00 91 ASN A C 1
ATOM 754 O O . ASN A 1 91 ? -6.789 -4.630 -6.217 1.00 89.00 91 ASN A O 1
ATOM 758 N N . HIS A 1 92 ? -6.058 -3.885 -4.225 1.00 89.94 92 HIS A N 1
ATOM 759 C CA . HIS A 1 92 ? -4.651 -3.807 -4.610 1.00 89.94 92 HIS A CA 1
ATOM 760 C C . HIS A 1 92 ? -4.082 -5.170 -5.021 1.00 89.94 92 HIS A C 1
ATOM 762 O O . HIS A 1 92 ? -3.490 -5.298 -6.089 1.00 89.94 92 HIS A O 1
ATOM 768 N N . GLN A 1 93 ? -4.274 -6.196 -4.188 1.00 90.50 93 GLN A N 1
ATOM 769 C CA . GLN A 1 93 ? -3.791 -7.553 -4.461 1.00 90.50 93 GLN A CA 1
ATOM 770 C C . GLN A 1 93 ? -4.362 -8.125 -5.749 1.00 90.50 93 GLN A C 1
ATOM 772 O O . GLN A 1 93 ? -3.616 -8.715 -6.522 1.00 90.50 93 GLN A O 1
ATOM 777 N N . GLU A 1 94 ? -5.661 -7.943 -5.975 1.00 91.00 94 GLU A N 1
ATOM 778 C CA . GLU A 1 94 ? -6.337 -8.373 -7.200 1.00 91.00 94 GLU A CA 1
ATOM 779 C C . GLU A 1 94 ? -5.735 -7.656 -8.413 1.00 91.00 94 GLU A C 1
ATOM 781 O O . GLU A 1 94 ? -5.235 -8.314 -9.321 1.00 91.00 94 GLU A O 1
ATOM 786 N N . THR A 1 95 ? -5.613 -6.325 -8.356 1.00 88.94 95 THR A N 1
ATOM 787 C CA . THR A 1 95 ? -5.011 -5.519 -9.434 1.00 88.94 95 THR A CA 1
ATOM 788 C C . THR A 1 95 ? -3.582 -5.963 -9.772 1.00 88.94 95 THR A C 1
ATOM 790 O O . THR A 1 95 ? -3.233 -6.135 -10.944 1.00 88.94 95 THR A O 1
ATOM 793 N N . VAL A 1 96 ? -2.733 -6.160 -8.757 1.00 91.88 96 VAL A N 1
ATOM 794 C CA . VAL A 1 96 ? -1.339 -6.582 -8.959 1.00 91.88 96 VAL A CA 1
ATOM 795 C C . VAL A 1 96 ? -1.266 -8.019 -9.465 1.00 91.88 96 VAL A C 1
ATOM 797 O O . VAL A 1 96 ? -0.467 -8.304 -10.353 1.00 91.88 96 VAL A O 1
ATOM 800 N N . LYS A 1 97 ? -2.105 -8.926 -8.963 1.00 92.75 97 LYS A N 1
ATOM 801 C CA . LYS A 1 97 ? -2.131 -10.316 -9.426 1.00 92.75 97 LYS A CA 1
ATOM 802 C C . LYS A 1 97 ? -2.570 -10.426 -10.884 1.00 92.75 97 LYS A C 1
ATOM 804 O O . LYS A 1 97 ? -1.934 -11.152 -11.644 1.00 92.75 97 LYS A O 1
ATOM 809 N N . ASP A 1 98 ? -3.598 -9.683 -11.275 1.00 91.19 98 ASP A N 1
ATOM 810 C CA . ASP A 1 98 ? -4.116 -9.691 -12.645 1.00 91.19 98 ASP A CA 1
ATOM 811 C C . ASP A 1 98 ? -3.100 -9.117 -13.642 1.00 91.19 98 ASP A C 1
ATOM 813 O O . ASP A 1 98 ? -2.996 -9.584 -14.777 1.00 91.19 98 ASP A O 1
ATOM 817 N N . THR A 1 99 ? -2.310 -8.135 -13.199 1.00 89.94 99 THR A N 1
ATOM 818 C CA . THR A 1 99 ? -1.296 -7.473 -14.028 1.00 89.94 99 THR A CA 1
ATOM 819 C C . THR A 1 99 ? 0.002 -8.276 -14.124 1.00 89.94 99 THR A C 1
ATOM 821 O O . THR A 1 99 ? 0.530 -8.460 -15.216 1.00 89.94 99 THR A O 1
ATOM 824 N N . PHE A 1 100 ? 0.531 -8.734 -12.987 1.00 92.75 100 PHE A N 1
ATOM 825 C CA . PHE A 1 100 ? 1.888 -9.283 -12.888 1.00 92.75 100 PHE A CA 1
ATOM 826 C C . PHE A 1 100 ? 1.939 -10.811 -12.830 1.00 92.75 100 PHE A C 1
ATOM 828 O O . PHE A 1 100 ? 3.023 -11.384 -12.886 1.00 92.75 100 PHE A O 1
ATOM 835 N N . GLY A 1 101 ? 0.796 -11.493 -12.713 1.00 92.44 101 GLY A N 1
ATOM 836 C CA . GLY A 1 101 ? 0.738 -12.952 -12.698 1.00 92.44 101 GLY A CA 1
ATOM 837 C C . GLY A 1 101 ? 1.665 -13.557 -11.641 1.00 92.44 101 GLY A C 1
ATOM 838 O O . GLY A 1 101 ? 1.470 -13.360 -10.440 1.00 92.44 101 GLY A O 1
ATOM 839 N N . ILE A 1 102 ? 2.674 -14.304 -12.091 1.00 91.94 102 ILE A N 1
ATOM 840 C CA . ILE A 1 102 ? 3.666 -14.951 -11.218 1.00 91.94 102 ILE A CA 1
ATOM 841 C C . ILE A 1 102 ? 4.532 -13.919 -10.462 1.00 91.94 102 ILE A C 1
ATOM 843 O O . ILE A 1 102 ? 4.878 -14.155 -9.304 1.00 91.94 102 ILE A O 1
ATOM 847 N N . ASP A 1 103 ? 4.797 -12.745 -11.045 1.00 93.44 103 ASP A N 1
ATOM 848 C CA . ASP A 1 103 ? 5.619 -11.685 -10.437 1.00 93.44 103 ASP A CA 1
ATOM 849 C C . ASP A 1 103 ? 4.875 -10.822 -9.405 1.00 93.44 103 ASP A C 1
ATOM 851 O O . ASP A 1 103 ? 5.470 -9.923 -8.806 1.00 93.44 103 ASP A O 1
ATOM 855 N N . ALA A 1 104 ? 3.590 -11.082 -9.149 1.00 93.25 104 ALA A N 1
ATOM 856 C CA . ALA A 1 104 ? 2.758 -10.256 -8.273 1.00 93.25 104 ALA A CA 1
ATOM 857 C C . ALA A 1 104 ? 3.359 -10.033 -6.872 1.00 93.25 104 ALA A C 1
ATOM 859 O O . ALA A 1 104 ? 3.371 -8.910 -6.362 1.00 93.25 104 ALA A O 1
ATOM 860 N N . ASP A 1 105 ? 3.908 -11.081 -6.254 1.00 90.44 105 ASP A N 1
ATOM 861 C CA . ASP A 1 105 ? 4.528 -10.980 -4.928 1.00 90.44 105 ASP A CA 1
ATOM 862 C C . ASP A 1 105 ? 5.802 -10.122 -4.957 1.00 90.44 105 ASP A C 1
ATOM 864 O O . ASP A 1 105 ? 6.035 -9.318 -4.053 1.00 90.44 105 ASP A O 1
ATOM 868 N N . ILE A 1 106 ? 6.604 -10.236 -6.018 1.00 90.25 106 ILE A N 1
ATOM 869 C CA . ILE A 1 106 ? 7.826 -9.442 -6.200 1.00 90.25 106 ILE A CA 1
ATOM 870 C C . ILE A 1 106 ? 7.463 -7.980 -6.405 1.00 90.25 106 ILE A C 1
ATOM 872 O O . ILE A 1 106 ? 8.050 -7.101 -5.775 1.00 90.25 106 ILE A O 1
ATOM 876 N N . PHE A 1 107 ? 6.452 -7.710 -7.225 1.00 93.38 107 PHE A N 1
ATOM 877 C CA . PHE A 1 107 ? 5.986 -6.352 -7.441 1.00 93.38 107 PHE A CA 1
ATOM 878 C C . PHE A 1 107 ? 5.449 -5.719 -6.145 1.00 93.38 107 PHE A C 1
ATOM 880 O O . PHE A 1 107 ? 5.778 -4.575 -5.823 1.00 93.38 107 PHE A O 1
ATOM 887 N N . ASN A 1 108 ? 4.729 -6.486 -5.320 1.00 92.12 108 ASN A N 1
ATOM 888 C CA . ASN A 1 108 ? 4.324 -6.061 -3.976 1.00 92.12 108 ASN A CA 1
ATOM 889 C C . ASN A 1 108 ? 5.516 -5.777 -3.048 1.00 92.12 108 ASN A C 1
ATOM 891 O O . ASN A 1 108 ? 5.476 -4.821 -2.269 1.00 92.12 108 ASN A O 1
ATOM 895 N N . MET A 1 109 ? 6.595 -6.560 -3.138 1.00 89.19 109 MET A N 1
ATOM 896 C CA . MET A 1 109 ? 7.838 -6.285 -2.407 1.00 89.19 109 MET A CA 1
ATOM 897 C C . MET A 1 109 ? 8.514 -4.992 -2.876 1.00 89.19 109 MET A C 1
ATOM 899 O O . MET A 1 109 ? 9.001 -4.228 -2.039 1.00 89.19 109 MET A O 1
ATOM 903 N N . ILE A 1 110 ? 8.519 -4.719 -4.184 1.00 91.88 110 ILE A N 1
ATOM 904 C CA . ILE A 1 110 ? 9.044 -3.471 -4.751 1.00 91.88 110 ILE A CA 1
ATOM 905 C C . ILE A 1 110 ? 8.249 -2.275 -4.213 1.00 91.88 110 ILE A C 1
ATOM 907 O O . ILE A 1 110 ? 8.854 -1.361 -3.655 1.00 91.88 110 ILE A O 1
ATOM 911 N N . LEU A 1 111 ? 6.913 -2.301 -4.307 1.00 91.25 111 LEU A N 1
ATOM 912 C CA . LEU A 1 111 ? 6.032 -1.254 -3.761 1.00 91.25 111 LEU A CA 1
ATOM 913 C C . LEU A 1 111 ? 6.287 -1.009 -2.269 1.00 91.25 111 LEU A C 1
ATOM 915 O O . LEU A 1 111 ? 6.402 0.130 -1.808 1.00 91.25 111 LEU A O 1
ATOM 919 N N . GLY A 1 112 ? 6.414 -2.094 -1.502 1.00 89.88 112 GLY A N 1
ATOM 920 C CA . GLY A 1 112 ? 6.737 -2.045 -0.083 1.00 89.88 112 GLY A CA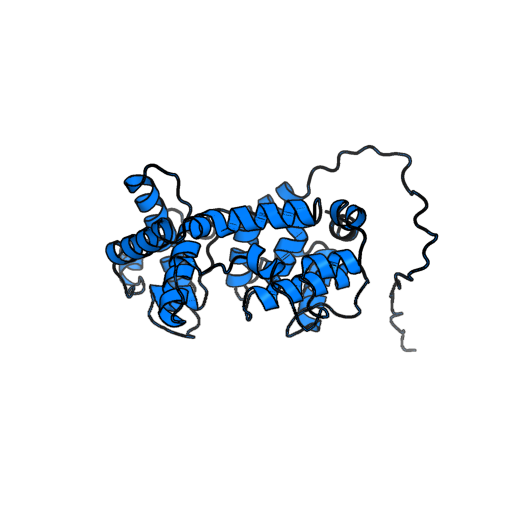 1
ATOM 921 C C . GLY A 1 112 ? 8.070 -1.353 0.209 1.00 89.88 112 GLY A C 1
ATOM 922 O O . GLY A 1 112 ? 8.151 -0.515 1.111 1.00 89.88 112 GLY A O 1
ATOM 923 N N . ALA A 1 113 ? 9.102 -1.656 -0.579 1.00 87.00 113 ALA A N 1
ATOM 924 C CA . ALA A 1 113 ? 10.436 -1.075 -0.447 1.00 87.00 113 ALA A CA 1
ATOM 925 C C . ALA A 1 113 ? 10.493 0.405 -0.863 1.00 87.00 113 ALA A C 1
ATOM 927 O O . ALA A 1 113 ? 11.215 1.187 -0.243 1.00 87.00 113 ALA A O 1
ATOM 928 N N . THR A 1 114 ? 9.707 0.816 -1.861 1.00 86.56 114 THR A N 1
ATOM 929 C CA . THR A 1 114 ? 9.664 2.203 -2.353 1.00 86.56 114 THR A CA 1
ATOM 930 C C . THR A 1 114 ? 8.720 3.108 -1.540 1.00 86.56 114 THR A C 1
ATOM 932 O O . THR A 1 114 ? 8.733 4.329 -1.705 1.00 86.56 114 THR A O 1
ATOM 935 N N . SER A 1 115 ? 7.911 2.541 -0.631 1.00 82.06 115 SER A N 1
ATOM 936 C CA . SER A 1 115 ? 6.865 3.220 0.169 1.00 82.06 115 SER A CA 1
ATOM 937 C C . SER A 1 115 ? 7.298 4.273 1.200 1.00 82.06 115 SER A C 1
ATOM 939 O O . SER A 1 115 ? 6.509 5.185 1.470 1.00 82.06 115 SER A O 1
ATOM 941 N N . PRO A 1 116 ? 8.479 4.213 1.852 1.00 63.09 116 PRO A N 1
ATOM 942 C CA . PRO A 1 116 ? 8.649 4.909 3.123 1.00 63.09 116 PRO A CA 1
ATOM 943 C C . PRO A 1 116 ? 8.520 6.441 3.070 1.00 63.09 116 PRO A C 1
ATOM 945 O O . PRO A 1 116 ? 8.276 7.016 4.132 1.00 63.09 116 PRO A O 1
ATOM 948 N N . GLN A 1 117 ? 8.600 7.088 1.899 1.00 65.94 117 GLN A N 1
ATOM 949 C CA . GLN A 1 117 ? 8.768 8.545 1.792 1.00 65.94 117 GLN A CA 1
ATOM 950 C C . GLN A 1 117 ? 7.895 9.269 0.751 1.00 65.94 117 GLN A C 1
ATOM 952 O O . GLN A 1 117 ? 8.034 10.482 0.613 1.00 65.94 117 GLN A O 1
ATOM 957 N N . VAL A 1 118 ? 6.994 8.591 0.033 1.00 81.50 118 VAL A N 1
ATOM 958 C CA . VAL A 1 118 ? 6.225 9.229 -1.054 1.00 81.50 118 VAL A CA 1
ATOM 959 C C . VAL A 1 118 ? 4.744 8.873 -1.049 1.00 81.50 118 VAL A C 1
ATOM 961 O O . VAL A 1 118 ? 4.323 7.906 -0.417 1.00 81.50 118 VAL A O 1
ATOM 964 N N . GLY A 1 119 ? 3.945 9.691 -1.740 1.00 83.56 119 GLY A N 1
ATOM 965 C CA . GLY A 1 119 ? 2.534 9.402 -1.979 1.00 83.56 119 GLY A CA 1
ATOM 966 C C . GLY A 1 119 ? 2.335 8.207 -2.928 1.00 83.56 119 GLY A C 1
ATOM 967 O O . GLY A 1 119 ? 3.269 7.841 -3.647 1.00 83.56 119 GLY A O 1
ATOM 968 N N . PRO A 1 120 ? 1.125 7.618 -2.975 1.00 86.31 120 PRO A N 1
ATOM 969 C CA . PRO A 1 120 ? 0.851 6.407 -3.757 1.00 86.31 120 PRO A CA 1
ATOM 970 C C . PRO A 1 120 ? 1.201 6.510 -5.248 1.00 86.31 120 PRO A C 1
ATOM 972 O O . PRO A 1 120 ? 1.764 5.571 -5.798 1.00 86.31 120 PRO A O 1
ATOM 975 N N . VAL A 1 121 ? 0.940 7.654 -5.896 1.00 89.50 121 VAL A N 1
ATOM 976 C CA . VAL A 1 121 ? 1.232 7.866 -7.331 1.00 89.50 121 VAL A CA 1
ATOM 977 C C . VAL A 1 121 ? 2.734 7.786 -7.617 1.00 89.50 121 VAL A C 1
ATOM 979 O O . VAL A 1 121 ? 3.170 7.008 -8.462 1.00 89.50 121 VAL A O 1
ATOM 982 N N . THR A 1 122 ? 3.552 8.534 -6.873 1.00 91.19 122 THR A N 1
ATOM 983 C CA . THR A 1 122 ? 5.016 8.476 -7.003 1.00 91.19 122 THR A CA 1
ATOM 984 C C . THR A 1 122 ? 5.559 7.102 -6.611 1.00 91.19 122 THR A C 1
ATOM 986 O O . THR A 1 122 ? 6.501 6.614 -7.226 1.00 91.19 122 THR A O 1
ATOM 989 N N . ASN A 1 123 ? 4.953 6.446 -5.617 1.00 91.94 123 ASN A N 1
ATOM 990 C CA . ASN A 1 123 ? 5.323 5.085 -5.251 1.00 91.94 123 ASN A CA 1
ATOM 991 C C . ASN A 1 123 ? 5.083 4.088 -6.400 1.00 91.94 123 ASN A C 1
ATOM 993 O O . ASN A 1 123 ? 5.972 3.296 -6.709 1.00 91.94 123 ASN A O 1
ATOM 997 N N . ALA A 1 124 ? 3.922 4.172 -7.060 1.00 92.69 124 ALA A N 1
ATOM 998 C CA . ALA A 1 124 ? 3.587 3.362 -8.227 1.00 92.69 124 ALA A CA 1
ATOM 999 C C . ALA A 1 124 ? 4.554 3.620 -9.393 1.00 92.69 124 ALA A C 1
ATOM 1001 O O . ALA A 1 124 ? 5.028 2.663 -10.005 1.00 92.69 124 ALA A O 1
ATOM 1002 N N . GLN A 1 125 ? 4.911 4.886 -9.650 1.00 94.38 125 GLN A N 1
ATOM 1003 C CA . GLN A 1 125 ? 5.940 5.250 -10.633 1.00 94.38 125 GLN A CA 1
ATOM 1004 C C . GLN A 1 125 ? 7.261 4.526 -10.351 1.00 94.38 125 GLN A C 1
ATOM 1006 O O . GLN A 1 125 ? 7.785 3.813 -11.205 1.00 94.38 125 GLN A O 1
ATOM 1011 N N . TRP A 1 126 ? 7.775 4.680 -9.130 1.00 95.00 126 TRP A N 1
ATOM 1012 C CA . TRP A 1 126 ? 9.040 4.090 -8.701 1.00 95.00 126 TRP A CA 1
ATOM 1013 C C . TRP A 1 126 ? 9.021 2.566 -8.739 1.00 95.00 126 TRP A C 1
ATOM 1015 O O . TRP A 1 126 ? 10.024 1.944 -9.094 1.00 95.00 126 TRP A O 1
ATOM 1025 N N . ALA A 1 127 ? 7.886 1.954 -8.406 1.00 94.50 127 ALA A N 1
ATOM 1026 C CA . ALA A 1 127 ? 7.741 0.512 -8.476 1.00 94.50 127 ALA A CA 1
ATOM 1027 C C . ALA A 1 127 ? 7.769 -0.008 -9.917 1.00 94.50 127 ALA A C 1
ATOM 1029 O O . ALA A 1 127 ? 8.485 -0.969 -10.187 1.00 94.50 127 ALA A O 1
ATOM 1030 N N . VAL A 1 128 ? 7.081 0.657 -10.852 1.00 95.94 128 VAL A N 1
ATOM 1031 C CA . VAL A 1 128 ? 7.137 0.307 -12.281 1.00 95.94 128 VAL A CA 1
ATOM 1032 C C . VAL A 1 128 ? 8.546 0.488 -12.842 1.00 95.94 128 VAL A C 1
ATOM 1034 O O . VAL A 1 128 ? 9.075 -0.425 -13.469 1.00 95.94 128 VAL A O 1
ATOM 1037 N N . GLU A 1 129 ? 9.199 1.619 -12.575 1.00 96.00 129 GLU A N 1
ATOM 1038 C CA . GLU A 1 129 ? 10.582 1.862 -13.008 1.00 96.00 129 GLU A CA 1
ATOM 1039 C C . GLU A 1 129 ? 11.559 0.831 -12.430 1.00 96.00 129 GLU A C 1
ATOM 1041 O O . GLU A 1 129 ? 12.469 0.376 -13.121 1.00 96.00 129 GLU A O 1
ATOM 1046 N N . THR A 1 130 ? 11.367 0.430 -11.172 1.00 95.69 130 THR A N 1
ATOM 1047 C CA . THR A 1 130 ? 12.187 -0.606 -10.541 1.00 95.69 130 THR A CA 1
ATOM 1048 C C . THR A 1 130 ? 11.928 -1.992 -11.122 1.00 95.69 130 THR A C 1
ATOM 1050 O O . THR A 1 130 ? 12.873 -2.750 -11.322 1.00 95.69 130 THR A O 1
ATOM 1053 N N . TYR A 1 131 ? 10.679 -2.327 -11.430 1.00 95.75 131 TYR A N 1
ATOM 1054 C CA . TYR A 1 131 ? 10.358 -3.582 -12.100 1.00 95.75 131 TYR A CA 1
ATOM 1055 C C . TYR A 1 131 ? 10.988 -3.631 -13.502 1.00 95.75 131 TYR A C 1
ATOM 1057 O O . TYR A 1 131 ? 11.663 -4.599 -13.836 1.00 95.75 131 TYR A O 1
ATOM 1065 N N . LEU A 1 132 ? 10.905 -2.540 -14.273 1.00 96.19 132 LEU A N 1
ATOM 1066 C CA . LEU A 1 132 ? 11.589 -2.412 -15.566 1.00 96.19 132 LEU A CA 1
ATOM 1067 C C . LEU A 1 132 ? 13.119 -2.508 -15.446 1.00 96.19 132 LEU A C 1
ATOM 1069 O O . LEU A 1 132 ? 13.762 -3.092 -16.315 1.00 96.19 132 LEU A O 1
ATOM 1073 N N . TYR A 1 133 ? 13.708 -1.981 -14.370 1.00 95.62 133 TYR A N 1
ATOM 1074 C CA . TYR A 1 133 ? 15.126 -2.184 -14.058 1.00 95.62 133 TYR A CA 1
ATOM 1075 C C . TYR A 1 133 ? 15.462 -3.664 -13.840 1.00 95.62 133 TYR A C 1
ATOM 1077 O O . TYR A 1 133 ? 16.448 -4.151 -14.385 1.00 95.62 133 TYR A O 1
ATOM 1085 N N . MET A 1 134 ? 14.627 -4.400 -13.100 1.00 93.88 134 MET A N 1
ATOM 1086 C CA . MET A 1 134 ? 14.817 -5.843 -12.894 1.00 93.88 134 MET A CA 1
ATOM 1087 C C . MET A 1 134 ? 14.666 -6.655 -14.189 1.00 93.88 134 MET A C 1
ATOM 1089 O O . MET A 1 134 ? 15.266 -7.717 -14.301 1.00 93.88 134 MET A O 1
ATOM 1093 N N . LEU A 1 135 ? 13.929 -6.135 -15.175 1.00 93.12 135 LEU A N 1
ATOM 1094 C CA . LEU A 1 135 ? 13.823 -6.698 -16.527 1.00 93.12 135 LEU A CA 1
ATOM 1095 C C . LEU A 1 135 ? 14.955 -6.264 -17.476 1.00 93.12 135 LEU A C 1
ATOM 1097 O O . LEU A 1 135 ? 14.919 -6.599 -18.657 1.00 93.12 135 LEU A O 1
ATOM 1101 N N . GLY A 1 136 ? 15.920 -5.463 -17.014 1.00 93.19 136 GLY A N 1
ATOM 1102 C CA . GLY A 1 136 ? 16.991 -4.927 -17.861 1.00 93.19 136 GLY A CA 1
ATOM 1103 C C . GLY A 1 136 ? 16.547 -3.830 -18.839 1.00 93.19 136 GLY A C 1
ATOM 1104 O O . GLY A 1 136 ? 17.328 -3.416 -19.686 1.00 93.19 136 GLY A O 1
ATOM 1105 N N . LYS A 1 137 ? 15.315 -3.314 -18.724 1.00 94.69 137 LYS A N 1
ATOM 1106 C CA . LYS A 1 137 ? 14.778 -2.229 -19.572 1.00 94.69 137 LYS A CA 1
ATOM 1107 C C . LYS A 1 137 ? 15.153 -0.827 -19.073 1.00 94.69 137 LYS A C 1
ATOM 1109 O O . LYS A 1 137 ? 14.803 0.172 -19.699 1.00 94.69 137 LYS A O 1
ATOM 1114 N N . ARG A 1 138 ? 15.830 -0.730 -17.925 1.00 94.94 138 ARG A N 1
ATOM 1115 C CA . ARG A 1 138 ? 16.329 0.518 -17.327 1.00 94.94 138 ARG A CA 1
ATOM 1116 C C . ARG A 1 138 ? 17.727 0.317 -16.763 1.00 94.94 138 ARG A C 1
ATOM 1118 O O . ARG A 1 138 ? 18.015 -0.731 -16.200 1.00 94.94 138 ARG A O 1
ATOM 1125 N N . ASP A 1 139 ? 18.529 1.378 -16.777 1.00 93.88 139 ASP A N 1
ATOM 1126 C CA . ASP A 1 139 ? 19.873 1.367 -16.180 1.00 93.88 139 ASP A CA 1
ATOM 1127 C C . ASP A 1 139 ? 19.860 1.495 -14.651 1.00 93.88 139 ASP A C 1
ATOM 1129 O O . ASP A 1 139 ? 20.822 1.131 -13.967 1.00 93.88 139 ASP A O 1
ATOM 1133 N N . LYS A 1 140 ? 18.787 2.075 -14.096 1.00 94.44 140 LYS A N 1
ATOM 1134 C CA . LYS A 1 140 ? 18.646 2.375 -12.665 1.00 94.44 140 LYS A CA 1
ATOM 1135 C C . LYS A 1 140 ? 17.217 2.095 -12.185 1.00 94.44 140 LYS A C 1
ATOM 1137 O O . LYS A 1 140 ? 16.279 2.357 -12.938 1.00 94.44 140 LYS A O 1
ATOM 1142 N N . PRO A 1 141 ? 17.036 1.622 -10.937 1.00 94.75 141 PRO A N 1
ATOM 1143 C CA . PRO A 1 141 ? 15.710 1.460 -10.351 1.00 94.75 141 PRO A CA 1
ATOM 1144 C C . PRO A 1 141 ? 15.078 2.818 -10.020 1.00 94.75 141 PRO A C 1
ATOM 1146 O O . PRO A 1 141 ? 15.783 3.777 -9.685 1.00 94.75 141 PRO A O 1
ATOM 1149 N N . GLY A 1 142 ? 13.747 2.877 -10.049 1.00 89.62 142 GLY A N 1
ATOM 1150 C CA . GLY A 1 142 ? 12.985 4.040 -9.599 1.00 89.62 142 GLY A CA 1
ATOM 1151 C C . GLY A 1 142 ? 12.958 4.120 -8.078 1.00 89.62 142 GLY A C 1
ATOM 1152 O O . GLY A 1 142 ? 12.350 3.285 -7.415 1.00 89.62 142 GLY A O 1
ATOM 1153 N N . PHE A 1 143 ? 13.645 5.104 -7.504 1.00 84.94 143 PHE A N 1
ATOM 1154 C CA . PHE A 1 143 ? 13.627 5.389 -6.069 1.00 84.94 143 PHE A CA 1
ATOM 1155 C C . PHE A 1 143 ? 14.309 6.734 -5.798 1.00 84.94 143 PHE A C 1
ATOM 1157 O O . PHE A 1 143 ? 15.139 7.169 -6.594 1.00 84.94 143 PHE A O 1
ATOM 1164 N N . MET A 1 144 ? 14.057 7.354 -4.638 1.00 84.94 144 MET A N 1
ATOM 1165 C CA . MET A 1 144 ? 14.817 8.546 -4.215 1.00 84.94 144 MET A CA 1
ATOM 1166 C C . MET A 1 144 ? 16.327 8.272 -4.141 1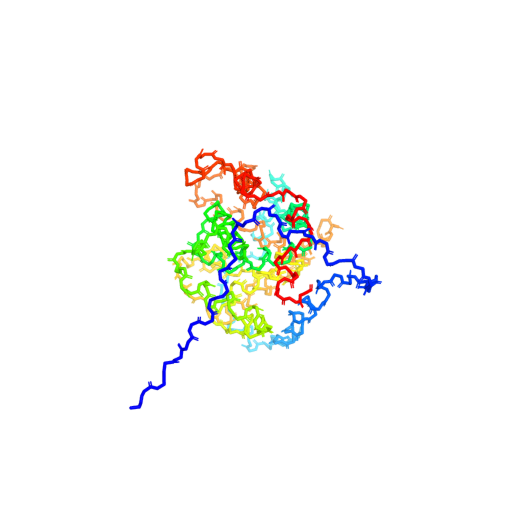.00 84.94 144 MET A C 1
ATOM 1168 O O . MET A 1 144 ? 17.137 9.138 -4.460 1.00 84.94 144 MET A O 1
ATOM 1172 N N . TYR A 1 145 ? 16.708 7.048 -3.758 1.00 86.75 145 TYR A N 1
ATOM 1173 C CA . TYR A 1 145 ? 18.103 6.625 -3.631 1.00 86.75 145 TYR A CA 1
ATOM 1174 C C . TYR A 1 145 ? 18.379 5.352 -4.450 1.00 86.75 145 TYR A C 1
ATOM 1176 O O . TYR A 1 145 ? 18.500 4.270 -3.867 1.00 86.75 145 TYR A O 1
ATOM 1184 N N . PRO A 1 146 ? 18.512 5.430 -5.788 1.00 88.81 146 PRO A N 1
ATOM 1185 C CA . PRO A 1 146 ? 18.572 4.250 -6.659 1.00 88.81 146 PRO A CA 1
ATOM 1186 C C . PRO A 1 146 ? 19.637 3.218 -6.260 1.00 88.81 146 PRO A C 1
ATOM 1188 O O . PRO A 1 146 ? 19.392 2.020 -6.322 1.00 88.81 146 PRO A O 1
ATOM 1191 N N . ASN A 1 147 ? 20.790 3.656 -5.744 1.00 90.38 147 ASN A N 1
ATOM 1192 C CA . ASN A 1 147 ? 21.853 2.757 -5.270 1.00 90.38 147 ASN A CA 1
ATOM 1193 C C . ASN A 1 147 ? 21.477 1.973 -3.998 1.00 90.38 147 ASN A C 1
ATOM 1195 O O . ASN A 1 147 ? 21.984 0.877 -3.763 1.00 90.38 147 ASN A O 1
ATOM 1199 N N . VAL A 1 148 ? 20.600 2.518 -3.149 1.00 87.12 148 VAL A N 1
ATOM 1200 C CA . VAL A 1 148 ? 20.041 1.789 -1.999 1.00 87.12 148 VAL A CA 1
ATOM 1201 C C . VAL A 1 148 ? 19.090 0.709 -2.502 1.00 87.12 148 VAL A C 1
ATOM 1203 O O . VAL A 1 148 ? 19.212 -0.437 -2.076 1.00 87.12 148 VAL A O 1
ATOM 1206 N N . MET A 1 149 ? 18.211 1.051 -3.450 1.00 89.25 149 MET A N 1
ATOM 1207 C CA . MET A 1 149 ? 17.272 0.094 -4.035 1.00 89.25 149 MET A CA 1
ATOM 1208 C C . MET A 1 149 ? 17.986 -0.998 -4.840 1.00 89.25 149 MET A C 1
ATOM 1210 O O . MET A 1 149 ? 17.663 -2.170 -4.697 1.00 89.25 149 MET A O 1
ATOM 1214 N N . LYS A 1 150 ? 19.029 -0.657 -5.601 1.00 90.94 150 LYS A N 1
ATOM 1215 C CA . LYS A 1 150 ? 19.860 -1.635 -6.316 1.00 90.94 150 LYS A CA 1
ATOM 1216 C C . LYS A 1 150 ? 20.471 -2.663 -5.362 1.00 90.94 150 LYS A C 1
ATOM 1218 O O . LYS A 1 150 ? 20.243 -3.852 -5.527 1.00 90.94 150 LYS A O 1
ATOM 1223 N N . ARG A 1 151 ? 21.136 -2.213 -4.288 1.00 88.06 151 ARG A N 1
ATOM 1224 C CA . ARG A 1 151 ? 21.669 -3.117 -3.247 1.00 88.06 151 ARG A CA 1
ATOM 1225 C C . ARG A 1 151 ? 20.580 -3.977 -2.607 1.00 88.06 151 ARG A C 1
ATOM 1227 O O . ARG A 1 151 ? 20.847 -5.087 -2.156 1.00 88.06 151 ARG A O 1
ATOM 1234 N N . GLN A 1 152 ? 19.363 -3.448 -2.516 1.00 85.62 152 GLN A N 1
ATOM 1235 C CA . GLN A 1 152 ? 18.217 -4.169 -1.987 1.00 85.62 152 GLN A CA 1
ATOM 1236 C C . GLN A 1 152 ? 17.766 -5.288 -2.942 1.00 85.62 152 GLN A C 1
ATOM 1238 O O . GLN A 1 152 ? 17.540 -6.415 -2.500 1.00 85.62 152 GLN A O 1
ATOM 1243 N N . ILE A 1 153 ? 17.722 -5.007 -4.241 1.00 87.69 153 ILE A N 1
ATOM 1244 C CA . ILE A 1 153 ? 17.446 -5.981 -5.301 1.00 87.69 153 ILE A CA 1
ATOM 1245 C C . ILE A 1 153 ? 18.542 -7.050 -5.354 1.00 87.69 153 ILE A C 1
ATOM 1247 O O . ILE A 1 153 ? 18.217 -8.230 -5.306 1.00 87.69 153 ILE A O 1
ATOM 1251 N N . ASP A 1 154 ? 19.823 -6.669 -5.315 1.00 87.06 154 ASP A N 1
ATOM 1252 C CA . ASP A 1 154 ? 20.962 -7.606 -5.309 1.00 87.06 154 ASP A CA 1
ATOM 1253 C C . ASP A 1 154 ? 20.902 -8.599 -4.131 1.00 87.06 154 ASP A C 1
ATOM 1255 O O . ASP A 1 154 ? 21.368 -9.735 -4.203 1.00 87.06 154 ASP A O 1
ATOM 1259 N N . ARG A 1 155 ? 20.317 -8.192 -3.000 1.00 83.94 155 ARG A N 1
ATOM 1260 C CA . ARG A 1 155 ? 20.074 -9.100 -1.869 1.00 83.94 155 ARG A CA 1
ATOM 1261 C C . ARG A 1 155 ? 18.913 -10.052 -2.143 1.00 83.94 155 ARG A C 1
ATOM 1263 O O . ARG A 1 155 ? 18.977 -11.208 -1.733 1.00 83.94 155 ARG A O 1
ATOM 1270 N N . TRP A 1 156 ? 17.859 -9.594 -2.818 1.00 83.56 156 TRP A N 1
ATOM 1271 C CA . TRP A 1 156 ? 16.743 -10.452 -3.220 1.00 83.56 156 TRP A CA 1
ATOM 1272 C C . TRP A 1 156 ? 17.183 -11.531 -4.205 1.00 83.56 156 TRP A C 1
ATOM 1274 O O . TRP A 1 156 ? 16.875 -12.697 -3.970 1.00 83.56 156 TRP A O 1
ATOM 1284 N N . THR A 1 157 ? 17.966 -11.168 -5.226 1.00 80.75 157 THR A N 1
ATOM 1285 C CA . THR A 1 157 ? 18.476 -12.111 -6.237 1.00 80.75 157 THR A CA 1
ATOM 1286 C C . THR A 1 157 ? 19.408 -13.170 -5.640 1.00 80.75 157 THR A C 1
ATOM 1288 O O . THR A 1 157 ? 19.445 -14.299 -6.112 1.00 80.75 157 THR A O 1
ATOM 1291 N N . ARG A 1 158 ? 20.110 -12.857 -4.542 1.00 82.81 158 ARG A N 1
ATOM 1292 C CA . ARG A 1 158 ? 20.948 -13.814 -3.791 1.00 82.81 158 ARG A CA 1
ATOM 1293 C C . ARG A 1 158 ? 20.178 -14.661 -2.768 1.00 82.81 158 ARG A C 1
ATOM 1295 O O . ARG A 1 158 ? 20.789 -15.329 -1.937 1.00 82.81 158 ARG A O 1
ATOM 1302 N N . GLY A 1 159 ? 18.845 -14.612 -2.762 1.00 74.31 159 GLY A N 1
ATOM 1303 C CA . GLY A 1 159 ? 18.017 -15.369 -1.816 1.00 74.31 159 GLY A CA 1
ATOM 1304 C C . GLY A 1 159 ? 18.047 -14.832 -0.377 1.00 74.31 159 GLY A C 1
ATOM 1305 O O . GLY A 1 159 ? 17.518 -15.463 0.541 1.00 74.31 159 GLY A O 1
ATOM 1306 N N . GLU A 1 160 ? 18.608 -13.640 -0.148 1.00 76.31 160 GLU A N 1
ATOM 1307 C CA . GLU A 1 160 ? 18.688 -13.015 1.175 1.00 76.31 160 GLU A CA 1
ATOM 1308 C C . GLU A 1 160 ? 17.404 -12.263 1.568 1.00 76.31 160 GLU A C 1
ATOM 1310 O O . GLU A 1 160 ? 17.405 -11.482 2.522 1.00 76.31 160 GLU A O 1
ATOM 1315 N N . TYR A 1 161 ? 16.277 -12.489 0.886 1.00 67.69 161 TYR A N 1
ATOM 1316 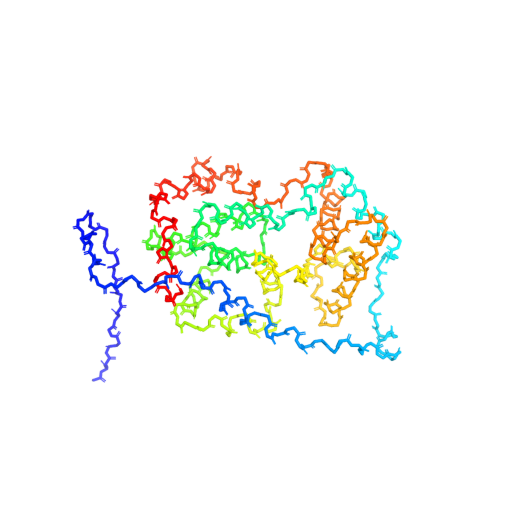C CA . TYR A 1 161 ? 15.001 -11.816 1.171 1.00 67.69 161 TYR A CA 1
ATOM 1317 C C . TYR A 1 161 ? 14.620 -11.873 2.665 1.00 67.69 161 TYR A C 1
ATOM 1319 O O . TYR A 1 161 ? 14.108 -10.901 3.220 1.00 67.69 161 TYR A O 1
ATOM 1327 N N . LYS A 1 162 ? 14.975 -12.954 3.374 1.00 59.62 162 LYS A N 1
ATOM 1328 C CA . LYS A 1 162 ? 14.749 -13.109 4.825 1.00 59.62 162 LYS A CA 1
ATOM 1329 C C . LYS A 1 162 ? 15.493 -12.086 5.694 1.00 59.62 162 LYS A C 1
ATOM 1331 O O . LYS A 1 162 ? 14.993 -11.722 6.757 1.00 59.62 162 LYS A O 1
ATOM 1336 N N . SER A 1 163 ? 16.683 -11.644 5.281 1.00 56.53 163 SER A N 1
ATOM 1337 C CA . SER A 1 163 ? 17.497 -10.671 6.027 1.00 56.53 163 SER A CA 1
ATOM 1338 C C . SER A 1 163 ? 17.118 -9.223 5.692 1.00 56.53 163 SER A C 1
ATOM 1340 O O . SER A 1 163 ? 17.475 -8.294 6.419 1.00 56.53 163 SER A O 1
ATOM 1342 N N . VAL A 1 164 ? 16.386 -9.014 4.597 1.00 54.00 164 VAL A N 1
ATOM 1343 C CA . VAL A 1 164 ? 15.855 -7.716 4.162 1.00 54.00 164 VAL A CA 1
ATOM 1344 C C . VAL A 1 164 ? 14.660 -7.320 5.010 1.00 54.00 164 VAL A C 1
ATOM 1346 O O . VAL A 1 164 ? 14.671 -6.265 5.637 1.00 54.00 164 VAL A O 1
ATOM 1349 N N . PHE A 1 165 ? 13.689 -8.224 5.149 1.00 53.25 165 PHE A N 1
ATOM 1350 C CA . PHE A 1 165 ? 12.560 -8.045 6.066 1.00 53.25 165 PHE A CA 1
ATOM 1351 C C . PHE A 1 165 ? 12.950 -8.305 7.533 1.00 53.25 165 PHE A C 1
ATOM 1353 O O . PHE A 1 165 ? 12.121 -8.614 8.387 1.00 53.25 165 PHE A O 1
ATOM 1360 N N . GLY A 1 166 ? 14.258 -8.249 7.792 1.00 45.72 166 GLY A N 1
ATOM 1361 C CA . GLY A 1 166 ? 14.912 -8.707 8.993 1.00 45.72 166 GLY A CA 1
ATOM 1362 C C . GLY A 1 166 ? 15.201 -7.618 10.014 1.00 45.72 166 GLY A C 1
ATOM 1363 O O . GLY A 1 166 ? 15.191 -7.909 11.212 1.00 45.72 166 GLY A O 1
ATOM 1364 N N . LYS A 1 167 ? 15.499 -6.409 9.528 1.00 54.22 167 LYS A N 1
ATOM 1365 C CA . LYS A 1 167 ? 16.105 -5.325 10.305 1.00 54.22 167 LYS A CA 1
ATOM 1366 C C . LYS A 1 167 ? 15.044 -4.426 10.946 1.00 54.22 167 LYS A C 1
ATOM 1368 O O . LYS A 1 167 ? 14.027 -4.126 10.324 1.00 54.22 167 LYS A O 1
ATOM 1373 N N . SER A 1 168 ? 15.271 -4.022 12.194 1.00 50.16 168 SER A N 1
ATOM 1374 C CA . SER A 1 168 ? 14.325 -3.238 13.005 1.00 50.16 168 SER A CA 1
ATOM 1375 C C . SER A 1 168 ? 14.080 -1.821 12.478 1.00 50.16 168 SER A C 1
ATOM 1377 O O . SER A 1 168 ? 13.018 -1.257 12.719 1.00 50.16 168 SER A O 1
ATOM 1379 N N . ASP A 1 169 ? 15.030 -1.259 11.731 1.00 56.50 169 ASP A N 1
ATOM 1380 C CA . ASP A 1 169 ? 14.964 0.073 11.118 1.00 56.50 169 ASP A CA 1
ATOM 1381 C C . ASP A 1 169 ? 13.980 0.164 9.936 1.00 56.50 169 ASP A C 1
ATOM 1383 O O . ASP A 1 169 ? 13.580 1.258 9.546 1.00 56.50 169 ASP A O 1
ATOM 1387 N N . GLN A 1 170 ? 13.528 -0.972 9.393 1.00 65.50 170 GLN A N 1
ATOM 1388 C CA . GLN A 1 170 ? 12.588 -1.033 8.266 1.00 65.50 170 GLN A CA 1
ATOM 1389 C C . GLN A 1 170 ? 11.196 -1.560 8.643 1.00 65.50 170 GLN A C 1
ATOM 1391 O O . GLN A 1 170 ? 10.446 -2.006 7.772 1.00 65.50 170 GLN A O 1
ATOM 1396 N N . PHE A 1 171 ? 10.813 -1.490 9.923 1.00 74.25 171 PHE A N 1
ATOM 1397 C CA . PHE A 1 171 ? 9.548 -2.050 10.422 1.00 74.25 171 PHE A CA 1
ATOM 1398 C C . PHE A 1 171 ? 8.317 -1.599 9.609 1.00 74.25 171 PHE A C 1
ATOM 1400 O O . PHE A 1 171 ? 7.473 -2.421 9.254 1.00 74.25 171 PHE A O 1
ATOM 1407 N N . LYS A 1 172 ? 8.253 -0.312 9.228 1.00 81.94 172 LYS A N 1
ATOM 1408 C CA . LYS A 1 172 ? 7.181 0.240 8.378 1.00 81.94 172 LYS A CA 1
ATOM 1409 C C . LYS A 1 172 ? 7.093 -0.477 7.026 1.00 81.94 172 LYS A C 1
ATOM 1411 O O . LYS A 1 172 ? 6.025 -0.961 6.663 1.00 81.94 172 LYS A O 1
ATOM 1416 N N . ALA A 1 173 ? 8.201 -0.533 6.284 1.00 82.81 173 ALA A N 1
ATOM 1417 C CA . ALA A 1 173 ? 8.244 -1.138 4.951 1.00 82.81 173 ALA A CA 1
ATOM 1418 C C . ALA A 1 173 ? 7.926 -2.641 5.009 1.00 82.81 173 ALA A C 1
ATOM 1420 O O . ALA A 1 173 ? 7.241 -3.168 4.136 1.00 82.81 173 ALA A O 1
ATOM 1421 N N . GLN A 1 174 ? 8.356 -3.320 6.074 1.00 84.44 174 GLN A N 1
ATOM 1422 C CA . GLN A 1 174 ? 8.092 -4.740 6.303 1.00 84.44 174 GLN A CA 1
ATOM 1423 C C . GLN A 1 174 ? 6.614 -5.037 6.553 1.00 84.44 174 GLN A C 1
ATOM 1425 O O . GLN A 1 174 ? 6.043 -5.894 5.881 1.00 84.44 174 GLN A O 1
ATOM 1430 N N . GLU A 1 175 ? 5.985 -4.343 7.504 1.00 87.38 175 GLU A N 1
ATOM 1431 C CA . GLU A 1 175 ? 4.557 -4.528 7.785 1.00 87.38 175 GLU A CA 1
ATOM 1432 C C . GLU A 1 175 ? 3.710 -4.098 6.585 1.00 87.38 175 GLU A C 1
ATOM 1434 O O . GLU A 1 175 ? 2.722 -4.755 6.269 1.00 87.38 175 GLU A O 1
ATOM 1439 N N . PHE A 1 176 ? 4.135 -3.068 5.847 1.00 90.00 176 PHE A N 1
ATOM 1440 C CA . PHE A 1 176 ? 3.440 -2.673 4.630 1.00 90.00 176 PHE A CA 1
ATOM 1441 C C . PHE A 1 176 ? 3.524 -3.750 3.553 1.00 90.00 176 PHE A C 1
ATOM 1443 O O . PHE A 1 176 ? 2.493 -4.168 3.042 1.00 90.00 176 PHE A O 1
ATOM 1450 N N . THR A 1 177 ? 4.723 -4.272 3.281 1.00 89.75 177 THR A N 1
ATOM 1451 C CA . THR A 1 177 ? 4.920 -5.381 2.334 1.00 89.75 177 THR A CA 1
ATOM 1452 C C . THR A 1 177 ? 4.077 -6.593 2.726 1.00 89.75 177 THR A C 1
ATOM 1454 O O . THR A 1 177 ? 3.393 -7.165 1.887 1.00 89.75 177 THR A O 1
ATOM 1457 N N . ARG A 1 178 ? 4.058 -6.964 4.012 1.00 90.31 178 ARG A N 1
ATOM 1458 C CA . ARG A 1 178 ? 3.222 -8.067 4.514 1.00 90.31 178 ARG A CA 1
ATOM 1459 C C . ARG A 1 178 ? 1.734 -7.821 4.276 1.00 90.31 178 ARG A C 1
ATOM 1461 O O . ARG A 1 178 ? 1.037 -8.743 3.865 1.00 90.31 178 ARG A O 1
ATOM 1468 N N . ALA A 1 179 ? 1.259 -6.598 4.499 1.00 92.19 179 ALA A N 1
ATOM 1469 C CA . ALA A 1 179 ? -0.127 -6.239 4.231 1.00 92.19 179 ALA A CA 1
ATOM 1470 C C . ALA A 1 179 ? -0.451 -6.321 2.727 1.00 92.19 179 ALA A C 1
ATOM 1472 O O . ALA A 1 179 ? -1.483 -6.886 2.366 1.00 92.19 179 ALA A O 1
ATOM 1473 N N . LEU A 1 180 ? 0.453 -5.853 1.852 1.00 91.75 180 LEU A N 1
ATOM 1474 C CA . LEU A 1 180 ? 0.329 -5.998 0.394 1.00 91.75 180 LEU A CA 1
ATOM 1475 C C . LEU A 1 180 ? 0.325 -7.473 -0.040 1.00 91.75 180 LEU A C 1
ATOM 1477 O O . LEU A 1 180 ? -0.428 -7.824 -0.937 1.00 91.75 180 LEU A O 1
ATOM 1481 N N . LEU A 1 181 ? 1.064 -8.348 0.648 1.00 90.94 181 LEU A N 1
ATOM 1482 C CA . LEU A 1 181 ? 1.110 -9.800 0.401 1.00 90.94 181 LEU A CA 1
ATOM 1483 C C . LEU A 1 181 ? -0.045 -10.603 1.039 1.00 90.94 181 LEU A C 1
ATOM 1485 O O . LEU A 1 181 ? -0.072 -11.830 0.951 1.00 90.94 181 LEU A O 1
ATOM 1489 N N . GLY A 1 182 ? -1.006 -9.946 1.694 1.00 91.19 182 GLY A N 1
ATOM 1490 C CA . GLY A 1 182 ? -2.222 -10.602 2.197 1.00 91.19 182 GLY A CA 1
ATOM 1491 C C . GLY A 1 182 ? -2.223 -10.928 3.684 1.00 91.19 182 GLY A C 1
ATOM 1492 O O . GLY A 1 182 ? -3.190 -11.518 4.174 1.00 91.19 182 GLY A O 1
ATOM 1493 N N . ASP A 1 183 ? -1.202 -10.522 4.441 1.00 92.62 183 ASP A N 1
ATOM 1494 C CA . ASP A 1 183 ? -1.238 -10.644 5.895 1.00 92.62 183 ASP A CA 1
ATOM 1495 C C . ASP A 1 183 ? -2.218 -9.631 6.491 1.00 92.62 183 ASP A C 1
ATOM 1497 O O . ASP A 1 183 ? -1.913 -8.464 6.737 1.00 92.62 183 ASP A O 1
ATOM 1501 N N . LYS A 1 184 ? -3.416 -10.130 6.780 1.00 93.56 184 LYS A N 1
ATOM 1502 C CA . LYS A 1 184 ? -4.528 -9.372 7.355 1.00 93.56 184 LYS A CA 1
ATOM 1503 C C . LYS A 1 184 ? -4.225 -8.764 8.729 1.00 93.56 184 LYS A C 1
ATOM 1505 O O . LYS A 1 184 ? -4.934 -7.871 9.182 1.00 93.56 184 LYS A O 1
ATOM 1510 N N . ASN A 1 185 ? -3.194 -9.251 9.420 1.00 92.75 185 ASN A N 1
ATOM 1511 C CA . ASN A 1 185 ? -2.780 -8.732 10.723 1.00 92.75 185 ASN A CA 1
ATOM 1512 C C . ASN A 1 185 ? -1.595 -7.768 10.633 1.00 92.75 185 ASN A C 1
ATOM 1514 O O . ASN A 1 185 ? -1.139 -7.300 11.683 1.00 92.75 185 ASN A O 1
ATOM 1518 N N . ALA A 1 186 ? -1.046 -7.533 9.440 1.00 91.75 186 ALA A N 1
ATOM 1519 C CA . ALA A 1 186 ? 0.075 -6.631 9.259 1.00 91.75 186 ALA A CA 1
ATOM 1520 C C . ALA A 1 186 ? -0.410 -5.182 9.223 1.00 91.75 186 ALA A C 1
ATOM 1522 O O . ALA A 1 186 ? -1.285 -4.830 8.436 1.00 91.75 186 ALA A O 1
ATOM 1523 N N . THR A 1 187 ? 0.143 -4.352 10.104 1.00 92.12 187 THR A N 1
ATOM 1524 C CA . THR A 1 187 ? -0.296 -2.964 10.280 1.00 92.12 187 THR A CA 1
ATOM 1525 C C . THR A 1 187 ? 0.894 -2.018 10.268 1.00 92.12 187 THR A C 1
ATOM 1527 O O . THR A 1 187 ? 1.865 -2.205 11.001 1.00 92.12 187 THR A O 1
ATOM 1530 N N . VAL A 1 188 ? 0.790 -0.971 9.466 1.00 89.75 188 VAL A N 1
ATOM 1531 C CA . VAL A 1 188 ? 1.756 0.096 9.275 1.00 89.75 188 VAL A CA 1
ATOM 1532 C C . VAL A 1 188 ? 1.432 1.263 10.200 1.00 89.75 188 VAL A C 1
ATOM 1534 O O . VAL A 1 188 ? 0.467 1.991 9.998 1.00 89.75 188 VAL A O 1
ATOM 1537 N N . MET A 1 189 ? 2.289 1.485 11.190 1.00 88.94 189 MET A N 1
ATOM 1538 C CA . MET A 1 189 ? 2.253 2.688 12.023 1.00 88.94 189 MET A CA 1
ATOM 1539 C C . MET A 1 189 ? 3.110 3.777 11.364 1.00 88.94 189 MET A C 1
ATOM 1541 O O . MET A 1 189 ? 4.272 3.967 11.719 1.00 88.94 189 MET A O 1
ATOM 1545 N N . ASP A 1 190 ? 2.575 4.411 10.320 1.00 87.56 190 ASP A N 1
ATOM 1546 C CA . ASP A 1 190 ? 3.239 5.508 9.612 1.00 87.56 190 ASP A CA 1
ATOM 1547 C C . ASP A 1 190 ? 2.972 6.877 10.269 1.00 87.56 190 ASP A C 1
ATOM 1549 O O . ASP A 1 190 ? 2.403 6.973 11.355 1.00 87.56 190 ASP A O 1
ATOM 1553 N N . ARG A 1 191 ? 3.378 7.968 9.604 1.00 87.75 191 ARG A N 1
ATOM 1554 C CA . ARG A 1 191 ? 3.164 9.334 10.109 1.00 87.75 191 ARG A CA 1
ATOM 1555 C C . ARG A 1 191 ? 1.685 9.690 10.304 1.00 87.75 191 ARG A C 1
ATOM 1557 O O . ARG A 1 191 ? 1.383 10.524 11.149 1.00 87.75 191 ARG A O 1
ATOM 1564 N N . TRP A 1 192 ? 0.778 9.111 9.519 1.00 90.12 192 TRP A N 1
ATOM 1565 C CA . TRP A 1 192 ? -0.656 9.380 9.616 1.00 90.12 192 TRP A CA 1
ATOM 1566 C C . TRP A 1 192 ? -1.250 8.638 10.803 1.00 90.12 192 TRP A C 1
ATOM 1568 O O . TRP A 1 192 ? -1.983 9.230 11.592 1.00 90.12 192 TRP A O 1
ATOM 1578 N N . MET A 1 193 ? -0.828 7.388 11.000 1.00 92.94 193 MET A N 1
ATOM 1579 C CA . MET A 1 193 ? -1.177 6.639 12.201 1.00 92.94 193 MET A CA 1
ATOM 1580 C C . MET A 1 193 ? -0.570 7.259 13.464 1.00 92.94 193 MET A C 1
ATOM 1582 O O . MET A 1 193 ? -1.218 7.271 14.502 1.00 92.94 193 MET A O 1
ATOM 1586 N N . ASN A 1 194 ? 0.633 7.837 13.390 1.00 91.06 194 ASN A N 1
ATOM 1587 C CA . ASN A 1 194 ? 1.197 8.595 14.507 1.00 91.06 194 ASN A CA 1
ATOM 1588 C C . ASN A 1 194 ? 0.314 9.810 14.853 1.00 91.06 194 ASN A C 1
ATOM 1590 O O . ASN A 1 194 ? -0.088 9.985 16.000 1.00 91.06 194 ASN A O 1
ATOM 1594 N N . ARG A 1 195 ? -0.084 10.601 13.849 1.00 91.56 195 ARG A N 1
ATOM 1595 C CA . ARG A 1 195 ? -0.977 11.755 14.048 1.00 91.56 195 ARG A CA 1
ATOM 1596 C C . ARG A 1 195 ? -2.301 11.363 14.701 1.00 91.56 195 ARG A C 1
ATOM 1598 O O . ARG A 1 195 ? -2.711 12.031 15.640 1.00 91.56 195 ARG A O 1
ATOM 1605 N N . ILE A 1 196 ? -2.942 10.288 14.242 1.00 94.44 196 ILE A N 1
ATOM 1606 C CA . ILE A 1 196 ? -4.254 9.890 14.771 1.00 94.44 196 ILE A CA 1
ATOM 1607 C C . ILE A 1 196 ? -4.166 9.201 16.142 1.00 94.44 196 ILE A C 1
ATOM 1609 O O . ILE A 1 196 ? -5.090 9.304 16.943 1.00 94.44 196 ILE A O 1
ATOM 1613 N N . PHE A 1 197 ? -3.076 8.486 16.441 1.00 94.69 197 PHE A N 1
ATOM 1614 C CA . PHE A 1 197 ? -2.931 7.803 17.728 1.00 94.69 197 PHE A CA 1
ATOM 1615 C C . PHE A 1 197 ? -2.326 8.679 18.817 1.00 94.69 197 PHE A C 1
ATOM 1617 O O . PHE A 1 197 ? -2.752 8.579 19.963 1.00 94.69 197 PHE A O 1
ATOM 1624 N N . TYR A 1 198 ? -1.381 9.551 18.474 1.00 93.12 198 TYR A N 1
ATOM 1625 C CA . TYR A 1 198 ? -0.564 10.272 19.452 1.00 93.12 198 TYR A CA 1
ATOM 1626 C C . TYR A 1 198 ? -0.534 11.787 19.235 1.00 93.12 198 TYR A C 1
ATOM 1628 O O . TYR A 1 198 ? 0.055 12.497 20.043 1.00 93.12 198 TYR A O 1
ATOM 1636 N N . GLY A 1 199 ? -1.152 12.311 18.169 1.00 88.94 199 GLY A N 1
ATOM 1637 C CA . GLY A 1 199 ? -1.179 13.752 17.891 1.00 88.94 199 GLY A CA 1
ATOM 1638 C C . GLY A 1 199 ? 0.182 14.346 17.518 1.00 88.94 199 GLY A C 1
ATOM 1639 O O . GLY A 1 199 ? 0.314 15.564 17.451 1.00 88.94 199 GLY A O 1
ATOM 1640 N N . GLN A 1 200 ? 1.202 13.516 17.272 1.00 78.19 200 GLN A N 1
ATOM 1641 C CA . GLN A 1 200 ? 2.577 13.960 17.041 1.00 78.19 200 GLN A CA 1
ATOM 1642 C C . GLN A 1 200 ? 2.952 13.872 15.555 1.00 78.19 200 GLN A C 1
ATOM 1644 O O . GLN A 1 200 ? 3.302 12.799 15.053 1.00 78.19 200 GLN A O 1
ATOM 1649 N N . PRO A 1 201 ? 2.915 14.980 14.796 1.00 72.06 201 PRO A N 1
ATOM 1650 C CA . PRO A 1 201 ? 3.444 14.976 13.442 1.00 72.06 201 PRO A CA 1
ATOM 1651 C C . PRO A 1 201 ? 4.977 14.856 13.474 1.00 72.06 201 PRO A C 1
ATOM 1653 O O . PRO A 1 201 ? 5.668 15.725 13.987 1.00 72.06 201 PRO A O 1
ATOM 1656 N N . GLY A 1 202 ? 5.520 13.796 12.869 1.00 67.25 202 GLY A N 1
ATOM 1657 C CA . GLY A 1 202 ? 6.951 13.707 12.543 1.00 67.25 202 GLY A CA 1
ATOM 1658 C C . GLY A 1 202 ? 7.866 13.083 13.602 1.00 67.25 202 GLY A C 1
ATOM 1659 O O . GLY A 1 202 ? 9.044 12.898 13.312 1.00 67.25 202 GLY A O 1
ATOM 1660 N N . ALA A 1 203 ? 7.354 12.696 14.773 1.00 72.88 203 ALA A N 1
ATOM 1661 C CA . ALA A 1 203 ? 8.140 11.939 15.747 1.00 72.88 203 ALA A CA 1
ATOM 1662 C C . ALA A 1 203 ? 8.363 10.490 15.279 1.00 72.88 203 ALA A C 1
ATOM 1664 O O . ALA A 1 203 ? 7.458 9.847 14.730 1.00 72.88 203 ALA A O 1
ATOM 1665 N N . GLN A 1 204 ? 9.569 9.965 15.503 1.00 79.00 204 GLN A N 1
ATOM 1666 C CA . GLN A 1 204 ? 9.836 8.541 15.344 1.00 79.00 204 GLN A CA 1
ATOM 1667 C C . GLN A 1 204 ? 9.207 7.795 16.520 1.00 79.00 204 GLN A C 1
ATOM 1669 O O . GLN A 1 204 ? 9.538 8.061 17.671 1.00 79.00 204 GLN A O 1
ATOM 1674 N N . LEU A 1 205 ? 8.300 6.866 16.222 1.00 80.81 205 LEU A N 1
ATOM 1675 C CA . LEU A 1 205 ? 7.649 6.060 17.247 1.00 80.81 205 LEU A CA 1
ATOM 1676 C C . LEU A 1 205 ? 8.653 5.101 17.890 1.00 80.81 205 LEU A C 1
ATOM 1678 O O . LEU A 1 205 ? 9.425 4.417 17.211 1.00 80.81 205 LEU A O 1
ATOM 1682 N N . SER A 1 206 ? 8.592 4.999 19.210 1.00 83.62 206 SER A N 1
ATOM 1683 C CA . SER A 1 206 ? 9.244 3.936 19.959 1.00 83.62 206 SER A CA 1
ATOM 1684 C C . SER A 1 206 ? 8.655 2.570 19.585 1.00 83.62 206 SER A C 1
ATOM 1686 O O . SER A 1 206 ? 7.501 2.443 19.164 1.00 83.62 206 SER A O 1
ATOM 1688 N N . VAL A 1 207 ? 9.428 1.501 19.802 1.00 81.06 207 VAL A N 1
ATOM 1689 C CA . VAL A 1 207 ? 8.952 0.111 19.631 1.00 81.06 207 VAL A CA 1
ATOM 1690 C C . VAL A 1 207 ? 7.663 -0.136 20.423 1.00 81.06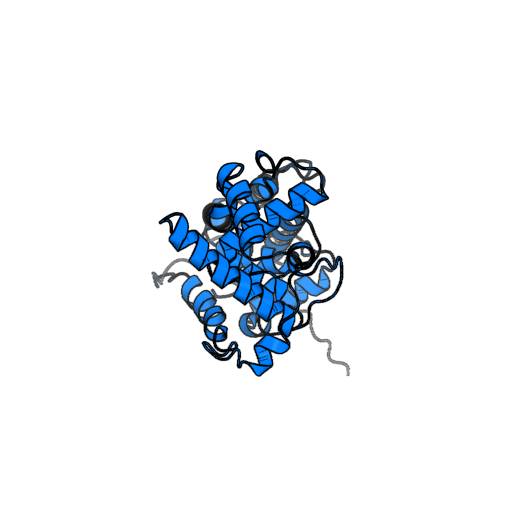 207 VAL A C 1
ATOM 1692 O O . VAL A 1 207 ? 6.779 -0.878 19.992 1.00 81.06 207 VAL A O 1
ATOM 1695 N N . PHE A 1 208 ? 7.545 0.510 21.578 1.00 82.81 208 PHE A N 1
ATOM 1696 C CA . PHE A 1 208 ? 6.409 0.365 22.465 1.00 82.81 208 PHE A CA 1
ATOM 1697 C C . PHE A 1 208 ? 5.152 1.085 21.949 1.00 82.81 208 PHE A C 1
ATOM 1699 O O . PHE A 1 208 ? 4.064 0.515 22.014 1.00 82.81 208 PHE A O 1
ATOM 1706 N N . GLU A 1 209 ? 5.285 2.267 21.342 1.00 86.88 209 GLU A N 1
ATOM 1707 C CA . GLU A 1 209 ? 4.175 2.935 20.643 1.00 86.88 209 GLU A CA 1
ATOM 1708 C C . GLU A 1 209 ? 3.731 2.155 19.403 1.00 86.88 209 GLU A C 1
ATOM 1710 O O . GLU A 1 209 ? 2.537 1.938 19.200 1.00 86.88 209 GLU A O 1
ATOM 1715 N N . HIS A 1 210 ? 4.675 1.618 18.624 1.00 85.50 210 HIS A N 1
ATOM 1716 C CA . HIS A 1 210 ? 4.353 0.703 17.525 1.00 85.50 210 HIS A CA 1
ATOM 1717 C C . HIS A 1 210 ? 3.499 -0.486 17.999 1.00 85.50 210 HIS A C 1
ATOM 1719 O O . HIS A 1 210 ? 2.499 -0.840 17.366 1.00 85.50 210 HIS A O 1
ATOM 1725 N N . ALA A 1 211 ? 3.874 -1.094 19.127 1.00 85.06 211 ALA A N 1
ATOM 1726 C CA . ALA A 1 211 ? 3.151 -2.213 19.718 1.00 85.06 211 ALA A CA 1
ATOM 1727 C C . ALA A 1 211 ? 1.758 -1.816 20.233 1.00 85.06 211 ALA A C 1
ATOM 1729 O O . ALA A 1 211 ? 0.782 -2.530 19.987 1.00 85.06 211 ALA A O 1
ATOM 1730 N N . ALA A 1 212 ? 1.659 -0.681 20.929 1.00 89.31 212 ALA A N 1
ATOM 1731 C CA . ALA A 1 212 ? 0.407 -0.176 21.479 1.00 89.31 212 ALA A CA 1
ATOM 1732 C C . ALA A 1 212 ? -0.597 0.162 20.368 1.00 89.31 212 ALA A C 1
ATOM 1734 O O . ALA A 1 212 ? -1.736 -0.306 20.416 1.00 89.31 212 ALA A O 1
ATOM 1735 N N . GLY A 1 213 ? -0.168 0.884 19.328 1.00 92.06 213 GLY A N 1
ATOM 1736 C CA . GLY A 1 213 ? -1.005 1.191 18.168 1.00 92.06 213 GLY A CA 1
ATOM 1737 C C . GLY A 1 213 ? -1.497 -0.065 17.444 1.00 92.06 213 GLY A C 1
ATOM 1738 O O . GLY A 1 213 ? -2.691 -0.205 17.180 1.00 92.06 213 GLY A O 1
ATOM 1739 N N . ARG A 1 214 ? -0.619 -1.055 17.224 1.00 91.62 214 ARG A N 1
ATOM 1740 C CA . ARG A 1 214 ? -1.019 -2.357 16.655 1.00 91.62 214 ARG A CA 1
ATOM 1741 C C . ARG A 1 214 ? -2.065 -3.067 17.513 1.00 91.62 214 ARG A C 1
ATOM 1743 O O . ARG A 1 214 ? -3.029 -3.621 16.984 1.00 91.62 214 ARG A O 1
ATOM 1750 N N . HIS A 1 215 ? -1.891 -3.072 18.832 1.00 91.44 215 HIS A N 1
ATOM 1751 C CA . HIS A 1 215 ? -2.861 -3.687 19.732 1.00 91.44 215 HIS A CA 1
ATOM 1752 C C . HIS A 1 215 ? -4.211 -2.958 19.698 1.00 91.44 215 HIS A C 1
ATOM 1754 O O . HIS A 1 215 ? -5.252 -3.617 19.689 1.00 91.44 215 HIS A O 1
ATOM 1760 N N . MET A 1 216 ? -4.206 -1.622 19.631 1.00 94.94 216 MET A N 1
ATOM 1761 C CA . MET A 1 216 ? -5.421 -0.825 19.457 1.00 94.94 216 MET A CA 1
ATOM 1762 C C . MET A 1 216 ? -6.158 -1.218 18.168 1.00 94.94 216 MET A C 1
ATOM 1764 O O . MET A 1 216 ? -7.337 -1.556 18.223 1.00 94.94 216 MET A O 1
ATOM 1768 N N . LEU A 1 217 ? -5.456 -1.313 17.034 1.00 97.00 217 LEU A N 1
ATOM 1769 C CA . LEU A 1 217 ? -6.035 -1.759 15.756 1.00 97.00 217 LEU A CA 1
ATOM 1770 C C . LEU A 1 217 ? -6.656 -3.165 15.839 1.00 97.00 217 LEU A C 1
ATOM 1772 O O . LEU A 1 217 ? -7.740 -3.399 15.307 1.00 97.00 217 LEU A O 1
ATOM 1776 N N . ILE A 1 218 ? -6.010 -4.103 16.542 1.00 95.81 218 ILE A N 1
ATOM 1777 C CA . ILE A 1 218 ? -6.556 -5.452 16.770 1.00 95.81 218 ILE A CA 1
ATOM 1778 C C . ILE A 1 218 ? -7.847 -5.402 17.595 1.00 95.81 218 ILE A C 1
ATOM 1780 O O . ILE A 1 218 ? -8.801 -6.120 17.286 1.00 95.81 218 ILE A O 1
ATOM 1784 N N . ARG A 1 219 ? -7.893 -4.577 18.647 1.00 96.88 219 ARG A N 1
ATOM 1785 C CA . ARG A 1 219 ? -9.094 -4.410 19.480 1.00 96.88 219 ARG A CA 1
ATOM 1786 C C . ARG A 1 219 ? -10.242 -3.789 18.687 1.00 96.88 219 ARG A C 1
ATOM 1788 O O . ARG A 1 219 ? -11.337 -4.350 18.695 1.00 96.88 219 ARG A O 1
ATOM 1795 N N . LEU A 1 220 ? -9.966 -2.720 17.943 1.00 98.19 220 LEU A N 1
ATOM 1796 C CA . LEU A 1 220 ? -10.935 -2.055 17.072 1.00 98.19 220 LEU A CA 1
ATOM 1797 C C . LEU A 1 220 ? -11.487 -3.014 16.007 1.00 98.19 220 LEU A C 1
ATOM 1799 O O . LEU A 1 220 ? -12.695 -3.074 15.813 1.00 98.19 220 LEU A O 1
ATOM 1803 N N . ALA A 1 221 ? -10.648 -3.851 15.386 1.00 98.19 221 ALA A N 1
ATOM 1804 C CA . ALA A 1 221 ? -11.105 -4.853 14.415 1.00 98.19 221 ALA A CA 1
ATOM 1805 C C . ALA A 1 221 ? -12.057 -5.892 15.034 1.00 98.19 221 ALA A C 1
ATOM 1807 O O . ALA A 1 221 ? -13.087 -6.234 14.445 1.00 98.19 221 ALA A O 1
ATOM 1808 N N . LYS A 1 222 ? -11.759 -6.370 16.251 1.00 98.00 222 LYS A N 1
ATOM 1809 C CA . LYS A 1 222 ? -12.659 -7.272 16.991 1.00 98.00 222 LYS A CA 1
ATOM 1810 C C . LYS A 1 222 ? -13.989 -6.591 17.318 1.00 98.00 222 LYS A C 1
ATOM 1812 O O . LYS A 1 222 ? -15.039 -7.211 17.157 1.00 98.00 222 LYS A O 1
ATOM 1817 N N . ARG A 1 223 ? -13.955 -5.326 17.746 1.00 98.25 223 ARG A N 1
ATOM 1818 C CA . ARG A 1 223 ? -15.157 -4.556 18.084 1.00 98.25 223 ARG A CA 1
ATOM 1819 C C . ARG A 1 223 ? -16.011 -4.254 16.852 1.00 98.25 223 ARG A C 1
ATOM 1821 O O . ARG A 1 223 ? -17.197 -4.558 16.875 1.00 98.25 223 ARG A O 1
ATOM 1828 N N . MET A 1 224 ? -15.410 -3.794 15.754 1.00 98.00 224 MET A N 1
ATOM 1829 C CA . MET A 1 224 ? -16.087 -3.634 14.459 1.00 98.00 224 MET A CA 1
ATOM 1830 C C . MET A 1 224 ? -16.732 -4.940 13.994 1.00 98.00 224 MET A C 1
ATOM 1832 O O . MET A 1 224 ? -17.871 -4.932 13.530 1.00 98.00 224 MET A O 1
ATOM 1836 N N . THR A 1 225 ? -16.047 -6.075 14.172 1.00 98.31 225 THR A N 1
ATOM 1837 C CA . THR A 1 225 ? -16.619 -7.389 13.845 1.00 98.31 225 THR A CA 1
ATOM 1838 C C . THR A 1 225 ? -17.859 -7.698 14.676 1.00 98.31 225 THR A C 1
ATOM 1840 O O . THR A 1 225 ? -18.880 -8.107 14.130 1.00 98.31 225 THR A O 1
ATOM 1843 N N . LYS A 1 226 ? -17.788 -7.467 15.990 1.00 98.12 226 LYS A N 1
ATOM 1844 C CA . LYS A 1 226 ? -18.910 -7.689 16.906 1.00 98.12 226 LYS A CA 1
ATOM 1845 C C . LYS A 1 226 ? -20.106 -6.789 16.583 1.00 98.12 226 LYS A C 1
ATOM 1847 O O . LYS A 1 226 ? -21.231 -7.267 16.601 1.00 98.12 226 LYS A O 1
ATOM 1852 N N . GLU A 1 227 ? -19.871 -5.508 16.310 1.00 97.56 227 GLU A N 1
ATOM 1853 C CA . GLU A 1 227 ? -20.944 -4.525 16.112 1.00 97.56 227 GLU A CA 1
ATOM 1854 C C . GLU A 1 227 ? -21.596 -4.607 14.726 1.00 97.56 227 GLU A C 1
ATOM 1856 O O . GLU A 1 227 ? -22.786 -4.343 14.602 1.00 97.56 227 GLU A O 1
ATOM 1861 N N . THR A 1 228 ? -20.842 -4.977 13.686 1.00 96.31 228 THR A N 1
ATOM 1862 C CA . THR A 1 228 ? -21.363 -5.025 12.304 1.00 96.31 228 THR A CA 1
ATOM 1863 C C . THR A 1 228 ? -21.782 -6.423 11.850 1.00 96.31 228 THR A C 1
ATOM 1865 O O . THR A 1 228 ? -22.375 -6.564 10.785 1.00 96.31 228 THR A O 1
ATOM 1868 N N . GLY A 1 229 ? -21.406 -7.474 12.588 1.00 97.38 229 GLY A N 1
ATOM 1869 C CA . GLY A 1 229 ? -21.573 -8.874 12.176 1.00 97.38 229 GLY A CA 1
ATOM 1870 C C . GLY A 1 229 ? -20.659 -9.312 11.021 1.00 97.38 229 GLY A C 1
ATOM 1871 O O . GLY A 1 229 ? -20.546 -10.503 10.736 1.00 97.38 229 GLY A O 1
ATOM 1872 N N . GLN A 1 230 ? -19.961 -8.382 10.365 1.00 96.12 230 GLN A N 1
ATOM 1873 C CA . GLN A 1 230 ? -19.009 -8.676 9.298 1.00 96.12 230 GLN A CA 1
ATOM 1874 C C . GLN A 1 230 ? -17.611 -8.868 9.869 1.00 96.12 230 GLN A C 1
ATOM 1876 O O . GLN A 1 230 ? -17.202 -8.138 10.758 1.00 96.12 230 GLN A O 1
ATOM 1881 N N . LYS A 1 231 ? -16.808 -9.779 9.315 1.00 97.44 231 LYS A N 1
ATOM 1882 C CA . LYS A 1 231 ? -15.404 -9.895 9.729 1.00 97.44 231 LYS A CA 1
ATOM 1883 C C . LYS A 1 231 ? -14.620 -8.634 9.345 1.00 97.44 231 LYS A C 1
ATOM 1885 O O . LYS A 1 231 ? -14.696 -8.191 8.196 1.00 97.44 231 LYS A O 1
ATOM 1890 N N . TRP A 1 232 ? -13.874 -8.097 10.306 1.00 97.88 232 TRP A N 1
ATOM 1891 C CA . TRP A 1 232 ? -12.921 -7.003 10.133 1.00 97.88 232 TRP A CA 1
ATOM 1892 C C . TRP A 1 232 ? -11.520 -7.438 10.544 1.00 97.88 232 TRP A C 1
ATOM 1894 O O . TRP A 1 232 ? -11.330 -8.154 11.533 1.00 97.88 232 TRP A O 1
ATOM 1904 N N . HIS A 1 233 ? -10.533 -6.974 9.789 1.00 97.81 233 HIS A N 1
ATOM 1905 C CA . HIS A 1 233 ? -9.124 -7.237 10.030 1.00 97.81 233 HIS A CA 1
ATOM 1906 C C . HIS A 1 233 ? -8.358 -5.966 10.440 1.00 97.81 233 HIS A C 1
ATOM 1908 O O . HIS A 1 233 ? -8.747 -4.861 10.059 1.00 97.81 233 HIS A O 1
ATOM 1914 N N . PRO A 1 234 ? -7.266 -6.087 11.225 1.00 97.62 234 PRO A N 1
ATOM 1915 C CA . PRO A 1 234 ? -6.495 -4.930 11.690 1.00 97.62 234 PRO A CA 1
ATOM 1916 C C . PRO A 1 234 ? -6.013 -3.993 10.575 1.00 97.62 234 PRO A C 1
ATOM 1918 O O . PRO A 1 234 ? -6.045 -2.775 10.742 1.00 97.62 234 PRO A O 1
ATOM 1921 N N . ASN A 1 235 ? -5.587 -4.543 9.436 1.00 95.44 235 ASN A N 1
ATOM 1922 C CA . ASN A 1 235 ? -5.122 -3.750 8.297 1.00 95.44 235 ASN A CA 1
ATOM 1923 C C . ASN A 1 235 ? -6.265 -2.970 7.615 1.00 95.44 235 ASN A C 1
ATOM 1925 O O . ASN A 1 235 ? -6.062 -1.837 7.188 1.00 95.44 235 ASN A O 1
ATOM 1929 N N . GLU A 1 236 ? -7.475 -3.529 7.572 1.00 96.19 236 GLU A N 1
ATOM 1930 C CA . GLU A 1 236 ? -8.680 -2.863 7.059 1.00 96.19 236 GLU A CA 1
ATOM 1931 C C . GLU A 1 236 ? -9.091 -1.701 7.972 1.00 96.19 236 GLU A C 1
ATOM 1933 O O . GLU A 1 236 ? -9.411 -0.611 7.498 1.00 96.19 236 GLU A O 1
ATOM 1938 N N . VAL A 1 237 ? -9.025 -1.901 9.294 1.00 97.81 237 VAL A N 1
ATOM 1939 C CA . VAL A 1 237 ? -9.267 -0.834 10.277 1.00 97.81 237 VAL A CA 1
ATOM 1940 C C . VAL A 1 237 ? -8.254 0.296 10.122 1.00 97.81 237 VAL A C 1
ATOM 1942 O O . VAL A 1 237 ? -8.636 1.463 10.068 1.00 97.81 237 VAL A O 1
ATOM 1945 N N . GLN A 1 238 ? -6.967 -0.037 10.006 1.00 96.38 238 GLN A N 1
ATOM 1946 C CA . GLN A 1 238 ? -5.925 0.959 9.770 1.00 96.38 238 GLN A CA 1
ATOM 1947 C C . GLN A 1 238 ? -6.169 1.734 8.472 1.00 96.38 238 GLN A C 1
ATOM 1949 O O . GLN A 1 238 ? -6.024 2.950 8.477 1.00 96.38 238 GLN A O 1
ATOM 1954 N N . ALA A 1 239 ? -6.548 1.065 7.377 1.00 94.06 239 ALA A N 1
ATOM 1955 C CA . ALA A 1 239 ? -6.843 1.734 6.110 1.00 94.06 239 ALA A CA 1
ATOM 1956 C C . ALA A 1 239 ? -7.988 2.753 6.256 1.00 94.06 239 ALA A C 1
ATOM 1958 O O . ALA A 1 239 ? -7.872 3.874 5.768 1.00 94.06 239 ALA A O 1
ATOM 1959 N N . ASN A 1 240 ? -9.045 2.416 7.005 1.00 96.06 240 ASN A N 1
ATOM 1960 C CA . ASN A 1 240 ? -10.146 3.343 7.283 1.00 96.06 240 ASN A CA 1
ATOM 1961 C C . ASN A 1 240 ? -9.686 4.547 8.120 1.00 96.06 240 ASN A C 1
ATOM 1963 O O . ASN A 1 240 ? -9.962 5.687 7.757 1.00 96.06 240 ASN A O 1
ATOM 1967 N N . LEU A 1 241 ? -8.932 4.318 9.201 1.00 96.56 241 LEU A N 1
ATOM 1968 C CA . LEU A 1 241 ? -8.382 5.408 10.017 1.00 96.56 241 LEU A CA 1
ATOM 1969 C C . LEU A 1 241 ? -7.421 6.299 9.220 1.00 96.56 241 LEU A C 1
ATOM 1971 O O . LEU A 1 241 ? -7.420 7.515 9.399 1.00 96.56 241 LEU A O 1
ATOM 1975 N N . TRP A 1 242 ? -6.629 5.709 8.325 1.00 93.81 242 TRP A N 1
ATOM 1976 C CA . TRP A 1 242 ? -5.723 6.435 7.442 1.00 93.81 242 TRP A CA 1
ATOM 1977 C C . TRP A 1 242 ? -6.482 7.343 6.473 1.00 93.81 242 TRP A C 1
ATOM 1979 O O . TRP A 1 242 ? -6.115 8.508 6.325 1.00 93.81 242 TRP A O 1
ATOM 1989 N N . VAL A 1 243 ? -7.561 6.838 5.857 1.00 92.56 243 VAL A N 1
ATOM 1990 C CA . VAL A 1 243 ? -8.451 7.646 5.010 1.00 92.56 243 VAL A CA 1
ATOM 1991 C C . VAL A 1 243 ? -9.028 8.794 5.830 1.00 92.56 243 VAL A C 1
ATOM 1993 O O . VAL A 1 243 ? -8.848 9.942 5.443 1.00 92.56 243 VAL A O 1
ATOM 1996 N N . TYR A 1 244 ? -9.603 8.509 7.002 1.00 95.44 244 TYR A N 1
ATOM 1997 C CA . TYR A 1 244 ? -10.185 9.530 7.874 1.00 95.44 244 TYR A CA 1
ATOM 1998 C C . TYR A 1 244 ? -9.208 10.676 8.170 1.00 95.44 244 TYR A C 1
ATOM 2000 O O . TYR A 1 244 ? -9.484 11.836 7.857 1.00 95.44 244 TYR A O 1
ATOM 2008 N N . ILE A 1 245 ? -8.044 10.364 8.756 1.00 94.06 245 ILE A N 1
ATOM 2009 C CA . ILE A 1 245 ? -7.105 11.399 9.206 1.00 94.06 245 ILE A CA 1
ATOM 2010 C C . ILE A 1 245 ? -6.530 12.189 8.034 1.00 94.06 245 ILE A C 1
ATOM 2012 O O . ILE A 1 245 ? -6.316 13.397 8.145 1.00 94.06 245 ILE A O 1
ATOM 2016 N N . ARG A 1 246 ? -6.295 11.527 6.899 1.00 89.56 246 ARG A N 1
ATOM 2017 C CA . ARG A 1 246 ? -5.789 12.196 5.710 1.00 89.56 246 ARG A CA 1
ATOM 2018 C C . ARG A 1 246 ? -6.835 13.132 5.119 1.00 89.56 246 ARG A C 1
ATOM 2020 O O . ARG A 1 246 ? -6.497 14.282 4.859 1.00 89.56 246 ARG A O 1
ATOM 2027 N N . SER A 1 247 ? -8.084 12.686 4.979 1.00 91.62 247 SER A N 1
ATOM 2028 C CA . SER A 1 247 ? -9.186 13.518 4.490 1.00 91.62 247 SER A CA 1
ATOM 2029 C C . SER A 1 247 ? -9.374 14.766 5.350 1.00 91.62 247 SER A C 1
ATOM 2031 O O . SER A 1 247 ? -9.451 15.868 4.815 1.00 91.62 247 SER A O 1
ATOM 2033 N N . LYS A 1 248 ? -9.353 14.628 6.683 1.00 92.44 248 LYS A N 1
ATOM 2034 C CA . LYS A 1 248 ? -9.485 15.778 7.592 1.00 92.44 248 LYS A CA 1
ATOM 2035 C C . LYS A 1 248 ? -8.311 16.759 7.483 1.00 92.44 248 LYS A C 1
ATOM 2037 O O . LYS A 1 248 ? -8.541 17.962 7.471 1.00 92.44 248 LYS A O 1
ATOM 2042 N N . ILE A 1 249 ? -7.070 16.273 7.396 1.00 89.62 249 ILE A N 1
ATOM 2043 C CA . ILE A 1 249 ? -5.877 17.141 7.340 1.00 89.62 249 ILE A CA 1
ATOM 2044 C C . ILE A 1 249 ? -5.706 17.807 5.970 1.00 89.62 249 ILE A C 1
ATOM 2046 O O . ILE A 1 249 ? -5.302 18.963 5.903 1.00 89.62 249 ILE A O 1
ATOM 2050 N N . GLU A 1 250 ? -5.972 17.086 4.882 1.00 88.38 250 GLU A N 1
ATOM 2051 C CA . GLU A 1 250 ? -5.804 17.593 3.513 1.00 88.38 250 GLU A CA 1
ATOM 2052 C C . GLU A 1 250 ? -7.064 18.308 2.988 1.00 88.38 250 GLU A C 1
ATOM 2054 O O . GLU A 1 250 ? -7.054 18.804 1.865 1.00 88.38 250 GLU A O 1
ATOM 2059 N N . GLY A 1 251 ? -8.144 18.377 3.778 1.00 90.69 251 GLY A N 1
ATOM 2060 C CA . GLY A 1 251 ? -9.409 18.998 3.367 1.00 90.69 251 GLY A CA 1
ATOM 2061 C C . GLY A 1 251 ? -10.110 18.245 2.232 1.00 90.69 251 GLY A C 1
ATOM 2062 O O . GLY A 1 251 ? -10.783 18.855 1.405 1.00 90.69 251 GLY A O 1
ATOM 2063 N N . LEU A 1 252 ? -9.919 16.926 2.162 1.00 87.75 252 LEU A N 1
ATOM 2064 C CA . LEU A 1 252 ? -10.467 16.083 1.105 1.00 87.75 252 LEU A CA 1
ATOM 2065 C C . LEU A 1 252 ? -11.797 15.469 1.531 1.00 87.75 252 LEU A C 1
ATOM 2067 O O . LEU A 1 252 ? -12.013 15.135 2.695 1.00 87.75 252 LEU A O 1
ATOM 2071 N N . ASP A 1 253 ? -12.667 15.251 0.553 1.00 91.00 253 ASP A N 1
ATOM 2072 C CA . ASP A 1 253 ? -13.892 14.484 0.741 1.00 91.00 253 ASP A CA 1
ATOM 2073 C C . ASP A 1 253 ? -13.545 13.006 1.003 1.00 91.00 253 ASP A C 1
ATOM 2075 O O . ASP A 1 253 ? -12.840 12.370 0.211 1.00 91.00 253 ASP A O 1
ATOM 2079 N N . ILE A 1 254 ? -14.034 12.448 2.117 1.00 91.88 254 ILE A N 1
ATOM 2080 C CA . ILE A 1 254 ? -13.833 11.036 2.485 1.00 91.88 254 ILE A CA 1
ATOM 2081 C C . ILE A 1 254 ? -14.342 10.117 1.369 1.00 91.88 254 ILE A C 1
ATOM 2083 O O . ILE A 1 254 ? -13.662 9.144 1.027 1.00 91.88 254 ILE A O 1
ATOM 2087 N N . ALA A 1 255 ? -15.479 10.453 0.750 1.00 89.38 255 ALA A N 1
ATOM 2088 C CA . ALA A 1 255 ? -16.076 9.664 -0.325 1.00 89.38 255 ALA A CA 1
ATOM 2089 C C . ALA A 1 255 ? -15.210 9.645 -1.594 1.00 89.38 255 ALA A C 1
ATOM 2091 O O . ALA A 1 255 ? -15.247 8.682 -2.354 1.00 89.38 255 ALA A O 1
ATOM 2092 N N . LYS A 1 256 ? -14.394 10.687 -1.804 1.00 81.88 256 LYS A N 1
ATOM 2093 C CA . LYS A 1 256 ? -13.486 10.826 -2.958 1.00 81.88 256 LYS A CA 1
ATOM 2094 C C . LYS A 1 256 ? -12.035 10.506 -2.629 1.00 81.88 256 LYS A C 1
ATOM 2096 O O . LYS A 1 256 ? -11.164 10.669 -3.481 1.00 81.88 256 LYS A O 1
ATOM 2101 N N . SER A 1 257 ? -11.747 10.088 -1.399 1.00 76.44 257 SER A N 1
ATOM 2102 C CA . SER A 1 257 ? -10.392 9.758 -0.962 1.00 76.44 257 SER A CA 1
ATOM 2103 C C . SER A 1 257 ? -9.985 8.388 -1.514 1.00 76.44 257 SER A C 1
ATOM 2105 O O . SER A 1 257 ? -9.837 7.410 -0.786 1.00 76.44 257 SER A O 1
ATOM 2107 N N . GLU A 1 258 ? -9.830 8.319 -2.834 1.00 62.22 258 GLU A N 1
ATOM 2108 C CA . GLU A 1 258 ? -9.376 7.154 -3.587 1.00 62.22 258 GLU A CA 1
ATOM 2109 C C . GLU A 1 258 ? -7.850 7.191 -3.692 1.00 62.22 258 GLU A C 1
ATOM 2111 O O . GLU A 1 258 ? -7.267 7.588 -4.695 1.00 62.22 258 GLU A O 1
ATOM 2116 N N . TYR A 1 259 ? -7.175 6.825 -2.607 1.00 65.62 259 TYR A N 1
ATOM 2117 C CA . TYR A 1 259 ? -5.715 6.707 -2.594 1.00 65.62 259 TYR A CA 1
ATOM 2118 C C . TYR A 1 259 ? -5.287 5.269 -2.384 1.00 65.62 259 TYR A C 1
ATOM 2120 O O . TYR A 1 259 ? -4.425 4.959 -1.560 1.00 65.62 259 TYR A O 1
ATOM 2128 N N . ASP A 1 260 ? -5.933 4.376 -3.119 1.00 73.00 260 ASP A N 1
ATOM 2129 C CA . ASP A 1 260 ? -5.390 3.059 -3.360 1.00 73.00 260 ASP A CA 1
ATOM 2130 C C . ASP A 1 260 ? -4.416 3.067 -4.523 1.00 73.00 260 ASP A C 1
ATOM 2132 O O . ASP A 1 260 ? -4.257 4.032 -5.279 1.00 73.00 260 ASP A O 1
ATOM 2136 N N . TYR A 1 261 ? -3.671 1.977 -4.595 1.00 77.44 261 TYR A N 1
ATOM 2137 C CA . TYR A 1 261 ? -2.772 1.776 -5.705 1.00 77.44 261 TYR A CA 1
ATOM 2138 C C . TYR A 1 261 ? -3.525 1.533 -7.003 1.00 77.44 261 TYR A C 1
ATOM 2140 O O . TYR A 1 261 ? -2.944 1.775 -8.047 1.00 77.44 261 TYR A O 1
ATOM 2148 N N . GLN A 1 262 ? -4.802 1.141 -6.976 1.00 80.00 262 GLN A N 1
ATOM 2149 C CA . GLN A 1 262 ? -5.605 1.083 -8.191 1.00 80.00 262 GLN A CA 1
ATOM 2150 C C . GLN A 1 262 ? -5.742 2.490 -8.793 1.00 80.00 262 GLN A C 1
ATOM 2152 O O . GLN A 1 262 ? -5.436 2.674 -9.968 1.00 80.00 262 GLN A O 1
ATOM 2157 N N . THR A 1 263 ? -6.078 3.508 -8.005 1.00 82.31 263 THR A N 1
ATOM 2158 C CA . THR A 1 263 ? -6.086 4.905 -8.451 1.00 82.31 263 THR A CA 1
ATOM 2159 C C . THR A 1 263 ? -4.683 5.374 -8.815 1.00 82.31 263 THR A C 1
ATOM 2161 O O . THR A 1 263 ? -4.509 6.013 -9.852 1.00 82.31 263 THR A O 1
ATOM 2164 N N . ALA A 1 264 ? -3.654 5.005 -8.043 1.00 86.50 264 ALA A N 1
ATOM 2165 C CA . ALA A 1 264 ? -2.266 5.346 -8.369 1.00 86.50 264 ALA A CA 1
ATOM 2166 C C . ALA A 1 264 ? -1.818 4.783 -9.730 1.00 86.50 264 ALA A C 1
ATOM 2168 O O . ALA A 1 264 ? -1.225 5.501 -10.531 1.00 86.50 264 ALA A O 1
ATOM 2169 N N . PHE A 1 265 ? -2.149 3.523 -10.017 1.00 87.81 265 PHE A N 1
ATOM 2170 C CA . PHE A 1 265 ? -1.908 2.852 -11.293 1.00 87.81 265 PHE A CA 1
ATOM 2171 C C . PHE A 1 265 ? -2.764 3.395 -12.430 1.00 87.81 265 PHE A C 1
ATOM 2173 O O . PHE A 1 265 ? -2.425 3.146 -13.583 1.00 87.81 265 PHE A O 1
ATOM 2180 N N . ASN A 1 266 ? -3.828 4.140 -12.120 1.00 87.50 266 ASN A N 1
ATOM 2181 C CA . ASN A 1 266 ? -4.704 4.772 -13.098 1.00 87.50 266 ASN A CA 1
ATOM 2182 C C . ASN A 1 266 ? -4.496 6.286 -13.250 1.00 87.50 266 ASN A C 1
ATOM 2184 O O . ASN A 1 266 ? -5.170 6.917 -14.063 1.00 87.50 266 ASN A O 1
ATOM 2188 N N . THR A 1 267 ? -3.558 6.871 -12.504 1.00 90.75 267 THR A N 1
ATOM 2189 C CA . THR A 1 267 ? -3.250 8.302 -12.569 1.00 90.75 267 THR A CA 1
ATOM 2190 C C . THR A 1 267 ? -2.156 8.553 -13.615 1.00 90.75 267 THR A C 1
ATOM 2192 O O . THR A 1 267 ? -1.082 7.961 -13.500 1.00 90.75 267 THR A O 1
ATOM 2195 N N . PRO A 1 268 ? -2.382 9.423 -14.620 1.00 95.12 268 PRO A N 1
ATOM 2196 C CA . PRO A 1 268 ? -1.356 9.840 -15.576 1.00 95.12 268 PRO A CA 1
ATOM 2197 C C . PRO A 1 268 ? -0.108 10.416 -14.900 1.00 95.12 268 PRO A C 1
ATOM 2199 O O . PRO A 1 268 ? -0.209 11.247 -13.996 1.00 95.12 268 PRO A O 1
ATOM 2202 N N . ILE A 1 269 ? 1.077 10.014 -15.365 1.00 94.94 269 ILE A N 1
ATOM 2203 C CA . ILE A 1 269 ? 2.356 10.485 -14.822 1.00 94.94 269 ILE A CA 1
ATOM 2204 C C . ILE A 1 269 ? 3.155 11.205 -15.904 1.00 94.94 269 ILE A C 1
ATOM 2206 O O . ILE A 1 269 ? 3.479 10.636 -16.945 1.00 94.94 269 ILE A O 1
ATOM 2210 N N . LYS A 1 270 ? 3.553 12.455 -15.636 1.00 94.75 270 LYS A N 1
ATOM 2211 C CA . LYS A 1 270 ? 4.334 13.277 -16.578 1.00 94.75 270 LYS A CA 1
ATOM 2212 C C . LYS A 1 270 ? 5.644 12.606 -17.009 1.00 94.75 270 LYS A C 1
ATOM 2214 O O . LYS A 1 270 ? 5.996 12.659 -18.181 1.00 94.75 270 LYS A O 1
ATOM 2219 N N . ALA A 1 271 ? 6.339 11.942 -16.082 1.00 93.38 271 ALA A N 1
ATOM 2220 C CA . ALA A 1 271 ? 7.572 11.199 -16.366 1.00 93.38 271 ALA A CA 1
ATOM 2221 C C . ALA A 1 271 ? 7.370 10.030 -17.351 1.00 93.38 271 ALA A C 1
ATOM 2223 O O . ALA A 1 271 ? 8.323 9.593 -17.987 1.00 93.38 271 ALA A O 1
ATOM 2224 N N . PHE A 1 272 ? 6.132 9.557 -17.508 1.00 96.00 272 PHE A N 1
ATOM 2225 C CA . PHE A 1 272 ? 5.735 8.520 -18.458 1.00 96.00 272 PHE A CA 1
ATOM 2226 C C . PHE A 1 272 ? 5.025 9.108 -19.686 1.00 96.00 272 PHE A C 1
ATOM 2228 O O . PHE A 1 272 ? 4.216 8.436 -20.312 1.00 96.00 272 PHE A O 1
ATOM 2235 N N . GLY A 1 273 ? 5.256 10.384 -20.014 1.00 95.88 273 GLY A N 1
ATOM 2236 C CA . GLY A 1 273 ? 4.585 11.031 -21.147 1.00 95.88 273 GLY A CA 1
ATOM 2237 C C . GLY A 1 273 ? 3.068 11.141 -20.964 1.00 95.88 273 GLY A C 1
ATOM 2238 O O . GLY A 1 273 ? 2.329 11.052 -21.936 1.00 95.88 273 GLY A O 1
ATOM 2239 N N . ASN A 1 274 ? 2.604 11.307 -19.719 1.00 95.88 274 ASN A N 1
ATOM 2240 C CA . ASN A 1 274 ? 1.189 11.289 -19.323 1.00 95.88 274 ASN A CA 1
ATOM 2241 C C . ASN A 1 274 ? 0.481 9.935 -19.514 1.00 95.88 274 ASN A C 1
ATOM 2243 O O . ASN A 1 274 ? -0.742 9.874 -19.423 1.00 95.88 274 ASN A O 1
ATOM 2247 N N . MET A 1 275 ? 1.221 8.843 -19.711 1.00 96.81 275 MET A N 1
ATOM 2248 C CA . MET A 1 275 ? 0.656 7.499 -19.580 1.00 96.81 275 MET A CA 1
ATOM 2249 C C . MET A 1 275 ? 0.407 7.159 -18.108 1.00 96.81 275 MET A C 1
ATOM 2251 O O . MET A 1 275 ? 1.099 7.647 -17.203 1.00 96.81 275 MET A O 1
ATOM 2255 N N . LYS A 1 276 ? -0.563 6.280 -17.859 1.00 95.56 276 LYS A N 1
ATOM 2256 C CA . LYS A 1 276 ? -0.729 5.639 -16.550 1.00 95.56 276 LYS A CA 1
ATOM 2257 C C . LYS A 1 276 ? 0.416 4.644 -16.310 1.00 95.56 276 LYS A C 1
ATOM 2259 O O . LYS A 1 276 ? 0.925 4.080 -17.277 1.00 95.56 276 LYS A O 1
ATOM 2264 N N . PRO A 1 277 ? 0.812 4.343 -15.061 1.00 94.50 277 PRO A N 1
ATOM 2265 C CA . PRO A 1 277 ? 1.902 3.403 -14.786 1.00 94.50 277 PRO A CA 1
ATOM 2266 C C . PRO A 1 277 ? 1.785 2.041 -15.483 1.00 94.50 277 PRO A C 1
ATOM 2268 O O . PRO A 1 277 ? 2.786 1.530 -15.979 1.00 94.50 277 PRO A O 1
ATOM 2271 N N . LEU A 1 278 ? 0.583 1.459 -15.551 1.00 91.81 278 LEU A N 1
ATOM 2272 C CA . LEU A 1 278 ? 0.389 0.158 -16.202 1.00 91.81 278 LEU A CA 1
ATOM 2273 C C . LEU A 1 278 ? 0.385 0.255 -17.729 1.00 91.81 278 LEU A C 1
ATOM 2275 O O . LEU A 1 278 ? 0.908 -0.635 -18.389 1.00 91.81 278 LEU A O 1
ATOM 2279 N N . GLU A 1 279 ? -0.152 1.339 -18.291 1.00 94.75 279 GLU A N 1
ATOM 2280 C CA . GLU A 1 279 ? -0.049 1.627 -19.730 1.00 94.75 279 GLU A CA 1
ATOM 2281 C C . GLU A 1 279 ? 1.419 1.821 -20.122 1.00 94.75 279 GLU A C 1
ATOM 2283 O O . GLU A 1 279 ? 1.891 1.241 -21.097 1.00 94.75 279 GLU A O 1
ATOM 2288 N N . TYR A 1 280 ? 2.168 2.559 -19.297 1.00 96.62 280 TYR A N 1
ATOM 2289 C CA . TYR A 1 280 ? 3.595 2.749 -19.478 1.00 96.62 280 TYR A CA 1
ATOM 2290 C C . TYR A 1 280 ? 4.345 1.418 -19.439 1.00 96.62 280 TYR A C 1
ATOM 2292 O O . TYR A 1 280 ? 5.095 1.125 -20.363 1.00 96.62 280 TYR A O 1
ATOM 2300 N N . LEU A 1 281 ? 4.105 0.576 -18.431 1.00 94.62 281 LEU A N 1
ATOM 2301 C CA . LEU A 1 281 ? 4.717 -0.750 -18.336 1.00 94.62 281 LEU A CA 1
ATOM 2302 C C . LEU A 1 281 ? 4.447 -1.598 -19.592 1.00 94.62 281 LEU A C 1
ATOM 2304 O O . LEU A 1 281 ? 5.387 -2.143 -20.169 1.00 94.62 281 LEU A O 1
ATOM 2308 N N . LYS A 1 282 ? 3.190 -1.645 -20.051 1.00 94.06 282 LYS A N 1
ATOM 2309 C CA . LYS A 1 282 ? 2.778 -2.386 -21.255 1.00 94.06 282 LYS A CA 1
ATOM 2310 C C . LYS A 1 282 ? 3.370 -1.821 -22.550 1.00 94.06 282 LYS A C 1
ATOM 2312 O O . LYS A 1 282 ? 3.530 -2.558 -23.511 1.00 94.06 282 LYS A O 1
ATOM 2317 N N . SER A 1 283 ? 3.738 -0.537 -22.581 1.00 95.88 283 SER A N 1
ATOM 2318 C CA . SER A 1 283 ? 4.462 0.046 -23.722 1.00 95.88 283 SER A CA 1
ATOM 2319 C C . SER A 1 283 ? 5.929 -0.400 -23.805 1.00 95.88 283 SER A C 1
ATOM 2321 O O . SER A 1 283 ? 6.564 -0.214 -24.837 1.00 95.88 283 SER A O 1
ATOM 2323 N N . GLN A 1 284 ? 6.490 -0.935 -22.713 1.00 96.44 284 GLN A N 1
ATOM 2324 C CA . GLN A 1 284 ? 7.901 -1.333 -22.623 1.00 96.44 284 GLN A CA 1
ATOM 2325 C C . GLN A 1 284 ? 8.106 -2.854 -22.690 1.00 96.44 284 GLN A C 1
ATOM 2327 O O . GLN A 1 284 ? 9.213 -3.311 -22.986 1.00 96.44 284 GLN A O 1
ATOM 2332 N N . VAL A 1 285 ? 7.081 -3.637 -22.341 1.00 93.94 285 VAL A N 1
ATOM 2333 C CA . VAL A 1 285 ? 7.150 -5.096 -22.191 1.00 93.94 285 VAL A CA 1
ATOM 2334 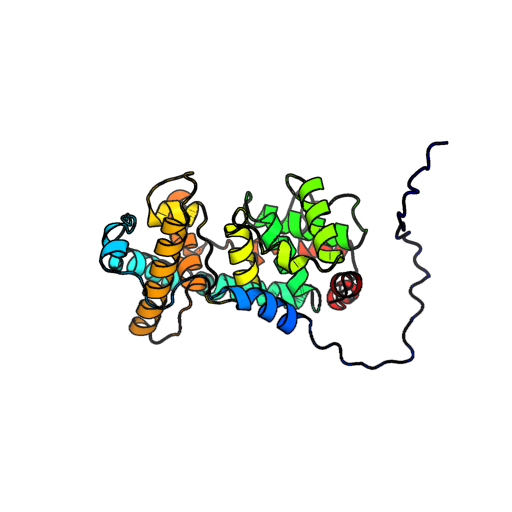C C . VAL A 1 285 ? 5.806 -5.706 -22.586 1.00 93.94 285 VAL A C 1
ATOM 2336 O O . VAL A 1 285 ? 4.764 -5.233 -22.132 1.00 93.94 285 VAL A O 1
ATOM 2339 N N . ASP A 1 286 ? 5.835 -6.773 -23.388 1.00 92.81 286 ASP A N 1
ATOM 2340 C CA . ASP A 1 286 ? 4.636 -7.530 -23.763 1.00 92.81 286 ASP A CA 1
ATOM 2341 C C . ASP A 1 286 ? 3.901 -8.060 -22.517 1.00 92.81 286 ASP A C 1
ATOM 2343 O O . ASP A 1 286 ? 4.510 -8.609 -21.594 1.00 92.81 286 ASP A O 1
ATOM 2347 N N . GLU A 1 287 ? 2.576 -7.909 -22.481 1.00 90.38 287 GLU A N 1
ATOM 2348 C CA . GLU A 1 287 ? 1.755 -8.296 -21.329 1.00 90.38 287 GLU A CA 1
ATOM 2349 C C . GLU A 1 287 ? 1.855 -9.795 -20.997 1.00 90.38 287 GLU A C 1
ATOM 2351 O O . GLU A 1 287 ? 1.811 -10.173 -19.822 1.00 90.38 287 GLU A O 1
ATOM 2356 N N . ASN A 1 288 ? 2.030 -10.655 -22.001 1.00 90.00 288 ASN A N 1
ATOM 2357 C CA . ASN A 1 288 ? 2.205 -12.087 -21.790 1.00 90.00 288 ASN A CA 1
ATOM 2358 C C . ASN A 1 288 ? 3.540 -12.385 -21.109 1.00 90.00 288 ASN A C 1
ATOM 2360 O O . ASN A 1 288 ? 3.587 -13.256 -20.241 1.00 90.00 288 ASN A O 1
ATOM 2364 N N . ILE A 1 289 ? 4.597 -11.635 -21.442 1.00 89.06 289 ILE A N 1
ATOM 2365 C CA . ILE A 1 289 ? 5.896 -11.751 -20.770 1.00 89.06 289 ILE A CA 1
ATOM 2366 C C . ILE A 1 289 ? 5.742 -11.364 -19.300 1.00 89.06 289 ILE A C 1
ATOM 2368 O O . ILE A 1 289 ? 6.151 -12.130 -18.435 1.00 89.06 289 ILE A O 1
ATOM 2372 N N . ILE A 1 290 ? 5.089 -10.239 -18.992 1.00 89.88 290 ILE A N 1
ATOM 2373 C CA . ILE A 1 290 ? 4.871 -9.807 -17.599 1.00 89.88 290 ILE A CA 1
ATOM 2374 C C . ILE A 1 290 ? 4.162 -10.916 -16.798 1.00 89.88 290 ILE A C 1
ATOM 2376 O O . ILE A 1 290 ? 4.608 -11.285 -15.711 1.00 89.88 290 ILE A O 1
ATOM 2380 N N . LYS A 1 291 ? 3.091 -11.506 -17.348 1.00 90.31 291 LYS A N 1
ATOM 2381 C CA . LYS A 1 291 ? 2.303 -12.547 -16.661 1.00 90.31 291 LYS A CA 1
ATOM 2382 C C . LYS A 1 291 ? 3.066 -13.852 -16.419 1.00 90.31 291 LYS A C 1
ATOM 2384 O O . LYS A 1 291 ? 2.762 -14.547 -15.445 1.00 90.31 291 LYS A O 1
ATOM 2389 N N . GLN A 1 292 ? 4.047 -14.183 -17.262 1.00 91.25 292 GLN A N 1
ATOM 2390 C CA . GLN A 1 292 ? 4.904 -15.370 -17.105 1.00 91.25 292 GLN A CA 1
ATOM 2391 C C . GLN A 1 292 ? 5.887 -15.263 -15.929 1.00 91.25 292 GLN A C 1
ATOM 2393 O O . GLN A 1 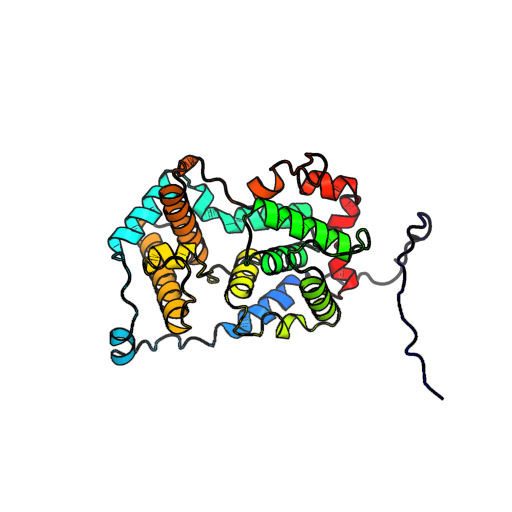292 ? 6.478 -16.267 -15.527 1.00 91.25 292 GLN A O 1
ATOM 2398 N N . GLY A 1 293 ? 6.036 -14.072 -15.351 1.00 90.44 293 GLY A N 1
ATOM 2399 C CA . GLY A 1 293 ? 6.874 -13.814 -14.187 1.00 90.44 293 GLY A CA 1
ATOM 2400 C C . GLY A 1 293 ? 8.378 -13.980 -14.423 1.00 90.44 293 GLY A C 1
ATOM 2401 O O . GLY A 1 293 ? 9.021 -14.756 -13.711 1.00 90.44 293 GLY A O 1
ATOM 2402 N N . PRO A 1 294 ? 8.965 -13.299 -15.421 1.00 89.25 294 PRO A N 1
ATOM 2403 C CA . PRO A 1 294 ? 10.390 -13.395 -15.727 1.00 89.25 294 PRO A CA 1
ATOM 2404 C C . PRO A 1 294 ? 11.264 -12.968 -14.547 1.00 89.25 294 PRO A C 1
ATOM 2406 O O . PRO A 1 294 ? 12.364 -13.493 -14.386 1.00 89.25 294 PRO A O 1
ATOM 2409 N N . VAL A 1 295 ? 10.793 -12.057 -13.685 1.00 87.06 295 VAL A N 1
ATOM 2410 C CA . VAL A 1 295 ? 11.575 -11.640 -12.520 1.00 87.06 295 VAL A CA 1
ATOM 2411 C C . VAL A 1 295 ? 11.613 -12.751 -11.475 1.00 87.06 295 VAL A C 1
ATOM 2413 O O . VAL A 1 295 ? 12.683 -13.022 -10.939 1.00 87.06 295 VAL A O 1
ATOM 2416 N N . ALA A 1 296 ? 10.497 -13.434 -11.213 1.00 85.38 296 ALA A N 1
ATOM 2417 C CA . ALA A 1 296 ? 10.438 -14.595 -10.329 1.00 85.38 296 ALA A CA 1
ATOM 2418 C C . ALA A 1 296 ? 11.356 -15.711 -10.810 1.00 85.38 296 ALA A C 1
ATOM 2420 O O . ALA A 1 296 ? 12.143 -16.229 -10.017 1.00 85.38 296 ALA A O 1
ATOM 2421 N N . GLN A 1 297 ? 11.332 -15.999 -12.113 1.00 85.44 297 GLN A N 1
ATOM 2422 C CA . GLN A 1 297 ? 12.246 -16.957 -12.731 1.00 85.44 297 GLN A CA 1
ATOM 2423 C C . GLN A 1 297 ? 13.708 -16.533 -12.534 1.00 85.44 297 GLN A C 1
ATOM 2425 O O . GLN A 1 297 ? 14.522 -17.326 -12.062 1.00 85.44 297 GLN A O 1
ATOM 2430 N N . PHE A 1 298 ? 14.027 -15.264 -12.806 1.00 80.56 298 PHE A N 1
ATOM 2431 C CA . PHE A 1 298 ? 15.370 -14.706 -12.646 1.00 80.56 298 PHE A CA 1
ATOM 2432 C C . PHE A 1 298 ? 15.892 -14.793 -11.204 1.00 80.56 298 PHE A C 1
ATOM 2434 O O . PHE A 1 298 ? 17.079 -15.039 -10.992 1.00 80.56 298 PHE A O 1
ATOM 2441 N N . ILE A 1 299 ? 15.025 -14.625 -10.199 1.00 77.88 299 ILE A N 1
ATOM 2442 C CA . ILE A 1 299 ? 15.417 -14.688 -8.781 1.00 77.88 299 ILE A CA 1
ATOM 2443 C C . ILE A 1 299 ? 15.222 -16.068 -8.133 1.00 77.88 299 ILE A C 1
ATOM 2445 O O . ILE A 1 299 ? 15.447 -16.213 -6.929 1.00 77.88 299 ILE A O 1
ATOM 2449 N N . GLY A 1 300 ? 14.826 -17.081 -8.910 1.00 76.06 300 GLY A N 1
ATOM 2450 C CA . GLY A 1 300 ? 14.689 -18.468 -8.459 1.00 76.06 300 GLY A CA 1
ATOM 2451 C C . GLY A 1 300 ? 13.506 -18.723 -7.517 1.00 76.06 300 GLY A C 1
ATOM 2452 O O . GLY A 1 300 ? 13.649 -19.487 -6.554 1.00 76.06 300 GLY A O 1
ATOM 2453 N N . LEU A 1 301 ? 12.363 -18.069 -7.758 1.00 66.38 301 LEU A N 1
ATOM 2454 C CA . LEU A 1 301 ? 11.118 -18.231 -6.994 1.00 66.38 301 LEU A CA 1
ATOM 2455 C C . LEU A 1 301 ? 10.080 -19.102 -7.709 1.00 66.38 301 LEU A C 1
ATOM 2457 O O . LEU A 1 301 ? 9.823 -18.880 -8.908 1.00 66.38 301 LEU A O 1
#